Protein AF-A0AAD1WBN3-F1 (afdb_monomer)

Solvent-accessible surface area (backbone atoms only — not comparable to full-atom values): 16519 Å² total; per-residue (Å²): 144,82,86,83,82,79,81,79,79,80,81,82,78,87,82,80,89,88,83,88,84,85,89,84,76,99,73,57,67,68,62,53,55,50,50,52,50,53,51,52,50,51,49,52,53,48,52,53,52,49,54,52,54,51,52,52,51,52,54,51,49,52,52,52,52,50,52,50,50,51,51,54,49,52,50,53,50,53,52,49,54,50,52,54,50,53,52,49,54,52,50,53,51,53,51,50,52,52,50,53,53,49,52,52,51,51,51,51,53,52,52,49,53,53,47,52,56,49,53,54,50,50,50,55,52,52,53,49,46,50,53,51,49,54,52,47,55,53,50,52,54,50,50,53,51,52,51,54,50,46,52,53,46,53,52,52,44,54,53,41,54,51,50,46,56,57,46,68,77,54,83,56,94,79,74,52,62,67,55,50,52,54,40,53,54,46,51,52,50,48,55,52,50,51,54,51,50,53,54,50,50,53,56,48,52,52,52,52,49,54,44,52,55,53,50,50,56,49,49,55,50,51,55,49,51,51,56,50,50,54,52,48,54,54,52,52,52,52,48,52,52,50,51,54,51,50,52,54,50,53,56,49,53,62,62,65,67,62,62,79,81,71,54,72,74,55,56,57,72,68,28,72,67,43,54,52,52,52,52,54,53,52,61,63,62,63,75,76,73,127

Sequence (290 aa):
MIQRTRHFQPVKLCFFHNYVNLQHNSVEESSFGSRYKQILEKLKDQDLSLVEAYKENEDLQIKLEATREAGSGAIRDATRKLYENYSKKSEDLRSNHKAEQQVLRAAVAEHEETFKKSVEKLHNVAEKIEEKHGRIVELENLMKRMEEEKLGLLEKQWLLENEISRRMLNPGKNGCVNVQIELCTTQEQITHLQHLMMAQHQSLGTLIQEREELKNRLQEQDDTIENLREKINLLESQNKELKGKVEKVGNKTQKISKGTSVKESMLDTMSPYFMLRNTQNKFLKGTEKT

pLDDT: mean 81.64, std 21.06, range [31.22, 98.0]

Radius of gyration: 63.2 Å; Cα contacts (8 Å, |Δi|>4): 48; chains: 1; bounding box: 126×37×187 Å

Mean predicted aligned error: 17.43 Å

Foldseek 3Di:
DDDDDDDDDDDDDDDDDDDDDDDDDDPCPVVVVVVVVVVVVVVVVVVVVVVVVVVVVVVVVVVVVVVVVVVVVVVVVVVVVVVVVVVVVVVVVVVVVVVVVVVVVVVVVVVVVVVVVVVVVLVVLVVVLVVLVVVLVVLVVVLVVLVVVLVVLVVLLVVLVVVLVVCVVPPDPPPNPVSVVVNVVSVVVNVVSVVVSVVSVVVSVVSVVVSVVSVVVSVVVVVVVVVVVVVVVVVVVVVVVVVVVVVVVVVVVVVVPPPPPPPPVNCCCPPPVNVVVVVVVVVVVVPPDD

Organism: Pelobates cultripes (NCBI:txid61616)

Structure (mmCIF, N/CA/C/O backbone):
data_AF-A0AAD1WBN3-F1
#
_entry.id   AF-A0AAD1WBN3-F1
#
loop_
_atom_site.group_PDB
_atom_site.id
_atom_site.type_symbol
_atom_site.label_atom_id
_atom_site.label_alt_id
_atom_site.label_comp_id
_atom_site.label_asym_id
_atom_site.label_entity_id
_atom_site.label_seq_id
_atom_site.pdbx_PDB_ins_code
_atom_site.Cartn_x
_atom_site.Cartn_y
_atom_site.Cartn_z
_atom_site.occupancy
_atom_site.B_iso_or_equiv
_atom_site.auth_seq_id
_atom_site.auth_comp_id
_atom_site.auth_asym_id
_atom_site.auth_atom_id
_atom_site.pdbx_PDB_model_num
ATOM 1 N N . MET A 1 1 ? 26.572 -4.699 -78.091 1.00 40.81 1 MET A N 1
ATOM 2 C CA . MET A 1 1 ? 26.730 -4.350 -79.519 1.00 40.81 1 MET A CA 1
ATOM 3 C C . MET A 1 1 ? 26.885 -2.841 -79.675 1.00 40.81 1 MET A C 1
ATOM 5 O O . MET A 1 1 ? 25.876 -2.179 -79.824 1.00 40.81 1 MET A O 1
ATOM 9 N N . ILE A 1 2 ? 28.112 -2.307 -79.624 1.00 37.12 2 ILE A N 1
ATOM 10 C CA . ILE A 1 2 ? 28.540 -1.094 -80.353 1.00 37.12 2 ILE A CA 1
ATOM 11 C C . ILE A 1 2 ? 30.037 -1.299 -80.622 1.00 37.12 2 ILE A C 1
ATOM 13 O O . ILE A 1 2 ? 30.872 -1.102 -79.744 1.00 37.12 2 ILE A O 1
ATOM 17 N N . GLN A 1 3 ? 30.358 -1.799 -81.813 1.00 36.59 3 GLN A N 1
ATOM 18 C CA . GLN A 1 3 ? 31.722 -1.897 -82.325 1.00 36.59 3 GLN A CA 1
ATOM 19 C C . GLN A 1 3 ? 32.160 -0.497 -82.777 1.00 36.59 3 GLN A C 1
ATOM 21 O O . GLN A 1 3 ? 31.495 0.116 -83.608 1.00 36.59 3 GLN A O 1
ATOM 26 N N . ARG A 1 4 ? 33.270 0.025 -82.244 1.00 37.34 4 ARG A N 1
ATOM 27 C CA . ARG A 1 4 ? 33.984 1.170 -82.835 1.00 37.34 4 ARG A CA 1
ATOM 28 C C . ARG A 1 4 ? 35.287 0.669 -83.442 1.00 37.34 4 ARG A C 1
ATOM 30 O O . ARG A 1 4 ? 36.358 0.782 -82.860 1.00 37.34 4 ARG A O 1
ATOM 37 N N . THR A 1 5 ? 35.160 0.104 -84.631 1.00 39.53 5 THR A N 1
ATOM 38 C CA . THR A 1 5 ? 36.237 -0.064 -85.603 1.00 39.53 5 THR A CA 1
ATOM 39 C C . THR A 1 5 ? 36.751 1.317 -86.012 1.00 39.53 5 THR A C 1
ATOM 41 O O . THR A 1 5 ? 36.079 2.050 -86.736 1.00 39.53 5 THR A O 1
ATOM 44 N N . ARG A 1 6 ? 37.942 1.708 -85.542 1.00 39.62 6 ARG A N 1
ATOM 45 C CA . ARG A 1 6 ? 38.679 2.824 -86.149 1.00 39.62 6 ARG A CA 1
ATOM 46 C C . ARG A 1 6 ? 39.390 2.290 -87.387 1.00 39.62 6 ARG A C 1
ATOM 48 O O . ARG A 1 6 ? 40.336 1.516 -87.279 1.00 39.62 6 ARG A O 1
ATOM 55 N N . HIS A 1 7 ? 38.895 2.693 -88.552 1.00 36.28 7 HIS A N 1
ATOM 56 C CA . HIS A 1 7 ? 39.586 2.547 -89.824 1.00 36.28 7 HIS A CA 1
ATOM 57 C C . HIS A 1 7 ? 40.922 3.292 -89.757 1.00 36.28 7 HIS A C 1
ATOM 59 O O . HIS A 1 7 ? 40.956 4.519 -89.723 1.00 36.28 7 HIS A O 1
ATOM 65 N N . PHE A 1 8 ? 42.019 2.542 -89.743 1.00 34.66 8 PHE A N 1
ATOM 66 C CA . PHE A 1 8 ? 43.342 3.061 -90.056 1.00 34.66 8 PHE A CA 1
ATOM 67 C C . PHE A 1 8 ? 43.415 3.182 -91.585 1.00 34.66 8 PHE A C 1
ATOM 69 O O . PHE A 1 8 ? 43.401 2.171 -92.287 1.00 34.66 8 PHE A O 1
ATOM 76 N N . GLN A 1 9 ? 43.406 4.405 -92.119 1.00 33.12 9 GLN A N 1
ATOM 77 C CA . GLN A 1 9 ? 43.725 4.627 -93.529 1.00 33.12 9 GLN A CA 1
ATOM 78 C C . GLN A 1 9 ? 45.245 4.499 -93.709 1.00 33.12 9 GLN A C 1
ATOM 80 O O . GLN A 1 9 ? 45.985 5.223 -93.042 1.00 33.12 9 GLN A O 1
ATOM 85 N N . PRO A 1 10 ? 45.743 3.618 -94.593 1.00 35.16 10 PRO A N 1
ATOM 86 C CA . PRO A 1 10 ? 47.159 3.582 -94.911 1.00 35.16 10 PRO A CA 1
ATOM 87 C C . PRO A 1 10 ? 47.482 4.769 -95.824 1.00 35.16 10 PRO A C 1
ATOM 89 O O . PRO A 1 10 ? 46.996 4.856 -96.954 1.00 35.16 10 PRO A O 1
ATOM 92 N N . VAL A 1 11 ? 48.304 5.698 -95.337 1.00 35.66 11 VAL A N 1
ATOM 93 C CA . VAL A 1 11 ? 48.894 6.743 -96.176 1.00 35.66 11 VAL A CA 1
ATOM 94 C C . VAL A 1 11 ? 49.828 6.046 -97.167 1.00 35.66 11 VAL A C 1
ATOM 96 O O . VAL A 1 11 ? 50.840 5.463 -96.783 1.00 35.66 11 VAL A O 1
ATOM 99 N N . LYS A 1 12 ? 49.440 6.044 -98.447 1.00 37.78 12 LYS A N 1
ATOM 100 C CA . LYS A 1 12 ? 50.232 5.496 -99.553 1.00 37.78 12 LYS A CA 1
ATOM 101 C C . LYS A 1 12 ? 51.578 6.217 -99.629 1.00 37.78 12 LYS A C 1
ATOM 103 O O . LYS A 1 12 ? 51.644 7.401 -99.944 1.00 37.78 12 LYS A O 1
ATOM 108 N N . LEU A 1 13 ? 52.642 5.465 -99.379 1.00 36.62 13 LEU A N 1
ATOM 109 C CA . LEU A 1 13 ? 54.026 5.847 -99.610 1.00 36.62 13 LEU A CA 1
ATOM 110 C C . LEU A 1 13 ? 54.315 5.654 -101.110 1.00 36.62 13 LEU A C 1
ATOM 112 O O . LEU A 1 13 ? 54.503 4.530 -101.572 1.00 36.62 13 LEU A O 1
ATOM 116 N N . CYS A 1 14 ? 54.291 6.732 -101.895 1.00 32.94 14 CYS A N 1
ATOM 117 C CA . CYS A 1 14 ? 54.742 6.694 -103.288 1.00 32.94 14 CYS A CA 1
ATOM 118 C C . CYS A 1 14 ? 56.277 6.639 -103.324 1.00 32.94 14 CYS A C 1
ATOM 120 O O . CYS A 1 14 ? 56.946 7.667 -103.360 1.00 32.94 14 CYS A O 1
ATOM 122 N N . PHE A 1 15 ? 56.827 5.427 -103.315 1.00 33.41 15 PHE A N 1
ATOM 123 C CA . PHE A 1 15 ? 58.192 5.138 -103.750 1.00 33.41 15 PHE A CA 1
ATOM 124 C C . PHE A 1 15 ? 58.155 4.690 -105.213 1.00 33.41 15 PHE A C 1
ATOM 126 O O . PHE A 1 15 ? 57.678 3.598 -105.477 1.00 33.41 15 PHE A O 1
ATOM 133 N N . PHE A 1 16 ? 58.655 5.510 -106.140 1.00 31.22 16 PHE A N 1
ATOM 134 C CA . PHE A 1 16 ? 59.306 5.102 -107.400 1.00 31.22 16 PHE A CA 1
ATOM 135 C C . PHE A 1 16 ? 60.041 6.347 -107.942 1.00 31.22 16 PHE A C 1
ATOM 137 O O . PHE A 1 16 ? 59.419 7.344 -108.284 1.00 31.22 16 PHE A O 1
ATOM 144 N N . HIS A 1 17 ? 61.348 6.447 -107.694 1.00 33.56 17 HIS A N 1
ATOM 145 C CA . HIS A 1 17 ? 62.420 6.156 -108.657 1.00 33.56 17 HIS A CA 1
ATOM 146 C C . HIS A 1 17 ? 62.528 7.191 -109.792 1.00 33.56 17 HIS A C 1
ATOM 148 O O . HIS A 1 17 ? 61.906 7.061 -110.839 1.00 33.56 17 HIS A O 1
ATOM 154 N N . ASN A 1 18 ? 63.397 8.184 -109.599 1.00 32.09 18 ASN A N 1
ATOM 155 C CA . ASN A 1 18 ? 64.160 8.751 -110.703 1.00 32.09 18 ASN A CA 1
ATOM 156 C C . ASN A 1 18 ? 65.580 9.020 -110.191 1.00 32.09 18 ASN A C 1
ATOM 158 O O . ASN A 1 18 ? 65.836 9.992 -109.483 1.00 32.09 18 ASN A O 1
ATOM 162 N N . TYR A 1 19 ? 66.453 8.049 -110.442 1.00 31.97 19 TYR A N 1
ATOM 163 C CA . TYR A 1 19 ? 67.887 8.131 -110.211 1.00 31.97 19 TYR A CA 1
ATOM 164 C C . TYR A 1 19 ? 68.557 8.246 -111.580 1.00 31.97 19 TYR A C 1
ATOM 166 O O . TYR A 1 19 ? 68.078 7.651 -112.543 1.00 31.97 19 TYR A O 1
ATOM 174 N N . VAL A 1 20 ? 69.704 8.928 -111.589 1.00 34.94 20 VAL A N 1
ATOM 175 C CA . VAL A 1 20 ? 70.660 9.152 -112.687 1.00 34.94 20 VAL A CA 1
ATOM 176 C C . VAL A 1 20 ? 70.577 10.556 -113.297 1.00 34.94 20 VAL A C 1
ATOM 178 O O . VAL A 1 20 ? 69.970 10.793 -114.334 1.00 34.94 20 VAL A O 1
ATOM 181 N N . ASN A 1 21 ? 71.343 11.476 -112.708 1.00 34.22 21 ASN A N 1
ATOM 182 C CA . ASN A 1 21 ? 72.554 11.889 -113.410 1.00 34.22 21 ASN A CA 1
ATOM 183 C C . ASN A 1 21 ? 73.683 12.264 -112.446 1.00 34.22 21 ASN A C 1
ATOM 185 O O . ASN A 1 21 ? 73.486 12.920 -111.427 1.00 34.22 21 ASN A O 1
ATOM 189 N N . LEU A 1 22 ? 74.846 11.718 -112.785 1.00 39.31 22 LEU A N 1
ATOM 190 C CA . LEU A 1 22 ? 76.089 11.665 -112.037 1.00 39.31 22 LEU A CA 1
ATOM 191 C C . LEU A 1 22 ? 76.837 13.005 -112.072 1.00 39.31 22 LEU A C 1
ATOM 193 O O . LEU A 1 22 ? 76.799 13.716 -113.069 1.00 39.31 22 LEU A O 1
ATOM 197 N N . GLN A 1 23 ? 77.646 13.197 -111.026 1.00 37.59 23 GLN A N 1
ATOM 198 C CA . GLN A 1 23 ? 78.843 14.043 -110.965 1.00 37.59 23 GLN A CA 1
ATOM 199 C C . GLN A 1 23 ? 78.636 15.555 -110.811 1.00 37.59 23 GLN A C 1
ATOM 201 O O . GLN A 1 23 ? 78.735 16.320 -111.762 1.00 37.59 23 GLN A O 1
ATOM 206 N N . HIS A 1 24 ? 78.557 15.994 -109.549 1.00 36.28 24 HIS A N 1
ATOM 207 C CA . HIS A 1 24 ? 79.517 16.979 -109.043 1.00 36.28 24 HIS A CA 1
ATOM 208 C C . HIS A 1 24 ? 79.561 16.997 -107.501 1.00 36.28 24 HIS A C 1
ATOM 210 O O . HIS A 1 24 ? 78.537 17.108 -106.841 1.00 36.28 24 HIS A O 1
ATOM 216 N N . ASN A 1 25 ? 80.784 16.984 -106.963 1.00 37.38 25 ASN A N 1
ATOM 217 C CA . ASN A 1 25 ? 81.195 17.524 -105.658 1.00 37.38 25 ASN A CA 1
ATOM 218 C C . ASN A 1 25 ? 80.875 16.723 -104.375 1.00 37.38 25 ASN A C 1
ATOM 220 O O . ASN A 1 25 ? 79.909 16.932 -103.648 1.00 37.38 25 ASN A O 1
ATOM 224 N N . SER A 1 26 ? 81.852 15.881 -104.049 1.00 39.75 26 SER A N 1
ATOM 225 C CA . SER A 1 26 ? 82.053 14.992 -102.902 1.00 39.75 26 SER A CA 1
ATOM 226 C C . SER A 1 26 ? 82.242 15.667 -101.526 1.00 39.75 26 SER A C 1
ATOM 228 O O . SER A 1 26 ? 83.130 15.267 -100.773 1.00 39.75 26 SER A O 1
ATOM 230 N N . VAL A 1 27 ? 81.451 16.688 -101.169 1.00 46.97 27 VAL A N 1
ATOM 231 C CA . VAL A 1 27 ? 81.550 17.342 -99.837 1.00 46.97 27 VAL A CA 1
ATOM 232 C C . VAL A 1 27 ? 80.193 17.553 -99.132 1.00 46.97 27 VAL A C 1
ATOM 234 O O . VAL A 1 27 ? 80.171 17.763 -97.922 1.00 46.97 27 VAL A O 1
ATOM 237 N N . GLU A 1 28 ? 79.046 17.384 -99.803 1.00 46.59 28 GLU A N 1
ATOM 238 C CA . GLU A 1 28 ? 77.716 17.589 -99.180 1.00 46.59 28 GLU A CA 1
ATOM 239 C C . GLU A 1 28 ? 76.968 16.298 -98.767 1.00 46.59 28 GLU A C 1
ATOM 241 O O . GLU A 1 28 ? 76.072 16.351 -97.919 1.00 46.59 28 GLU A O 1
ATOM 246 N N . GLU A 1 29 ? 77.374 15.116 -99.250 1.00 45.56 29 GLU A N 1
ATOM 247 C CA . GLU A 1 29 ? 76.745 13.825 -98.896 1.00 45.56 29 GLU A CA 1
ATOM 248 C C . GLU A 1 29 ? 76.956 13.416 -97.424 1.00 45.56 29 GLU A C 1
ATOM 250 O O . GLU A 1 29 ? 76.090 12.768 -96.828 1.00 45.56 29 GLU A O 1
ATOM 255 N N . SER A 1 30 ? 78.048 13.852 -96.780 1.00 51.28 30 SER A N 1
ATOM 256 C CA . SER A 1 30 ? 78.306 13.538 -95.362 1.00 51.28 30 SER A CA 1
ATOM 257 C C . SER A 1 30 ? 77.377 14.304 -94.401 1.00 51.28 30 SER A C 1
ATOM 259 O O . SER A 1 30 ? 77.011 13.796 -93.338 1.00 51.28 30 SER A O 1
ATOM 261 N N . SER A 1 31 ? 76.923 15.500 -94.800 1.00 56.44 31 SER A N 1
ATOM 262 C CA . SE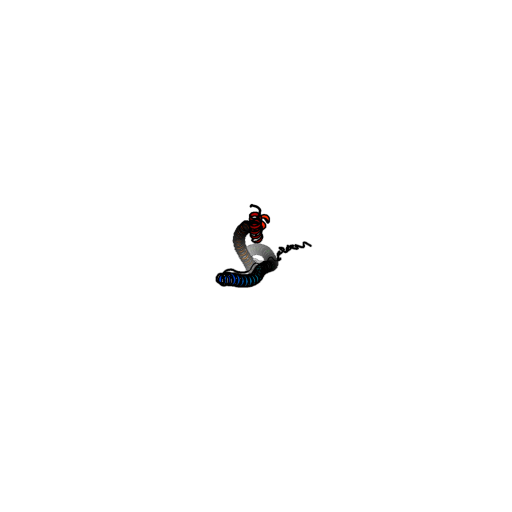R A 1 31 ? 76.069 16.399 -94.007 1.00 56.44 31 SER A CA 1
ATOM 263 C C . SER A 1 31 ? 74.590 15.993 -94.026 1.00 56.44 31 SER A C 1
ATOM 265 O O . SER A 1 31 ? 73.869 16.179 -93.039 1.00 56.44 31 SER A O 1
ATOM 267 N N . PHE A 1 32 ? 74.120 15.420 -95.137 1.00 59.44 32 PHE A N 1
ATOM 268 C CA . PHE A 1 32 ? 72.732 14.972 -95.287 1.00 59.44 32 PHE A CA 1
ATOM 269 C C . PHE A 1 32 ? 72.508 13.582 -94.673 1.00 59.44 32 PHE A C 1
ATOM 271 O O . PHE A 1 32 ? 71.536 13.381 -93.943 1.00 59.44 32 PHE A O 1
ATOM 278 N N . GLY A 1 33 ? 73.453 12.653 -94.869 1.00 69.06 33 GLY A N 1
ATOM 279 C CA . GLY A 1 33 ? 73.415 11.327 -94.241 1.00 69.06 33 GLY A CA 1
ATOM 280 C C . GLY A 1 33 ? 73.473 11.387 -92.709 1.00 69.06 33 GLY A C 1
ATOM 281 O O . GLY A 1 33 ? 72.728 10.679 -92.031 1.00 69.06 33 GLY A O 1
ATOM 282 N N . SER A 1 34 ? 74.287 12.292 -92.152 1.00 75.38 34 SER A N 1
ATOM 283 C CA . SER A 1 34 ? 74.380 12.516 -90.701 1.00 75.38 34 SER A CA 1
ATOM 284 C C . SER A 1 34 ? 73.084 13.090 -90.106 1.00 75.38 34 SER A C 1
ATOM 286 O O . SER A 1 34 ? 72.591 12.592 -89.092 1.00 75.38 34 SER A O 1
ATOM 288 N N . ARG A 1 35 ? 72.456 14.069 -90.776 1.00 78.62 35 ARG A N 1
ATOM 289 C CA . ARG A 1 35 ? 71.157 14.631 -90.360 1.00 78.62 35 ARG A CA 1
ATOM 290 C C . ARG A 1 35 ? 70.024 13.609 -90.417 1.00 78.62 35 ARG A C 1
ATOM 292 O O . ARG A 1 35 ? 69.233 13.535 -89.482 1.00 78.62 35 ARG A O 1
ATOM 299 N N . TYR A 1 36 ? 69.958 12.804 -91.476 1.00 77.75 36 TYR A N 1
ATOM 300 C CA . TYR A 1 36 ? 68.957 11.742 -91.598 1.00 77.75 36 TYR A CA 1
ATOM 301 C C . TYR A 1 36 ? 69.106 10.690 -90.490 1.00 77.75 36 TYR A C 1
ATOM 303 O O . TYR A 1 36 ? 68.124 10.323 -89.845 1.00 77.75 36 TYR A O 1
ATOM 311 N N . LYS A 1 37 ? 70.345 10.273 -90.196 1.00 85.06 37 LYS A N 1
ATOM 312 C CA . LYS A 1 37 ? 70.642 9.369 -89.079 1.00 85.06 37 LYS A CA 1
ATOM 313 C C . LYS A 1 37 ? 70.220 9.966 -87.732 1.00 85.06 37 LYS A C 1
ATOM 315 O O . LYS A 1 37 ? 69.574 9.282 -86.950 1.00 85.06 37 LYS A O 1
ATOM 320 N N . GLN A 1 38 ? 70.500 11.248 -87.494 1.00 86.38 38 GLN A N 1
ATOM 321 C CA . GLN A 1 38 ? 70.111 11.944 -86.264 1.00 86.38 38 GLN A CA 1
ATOM 322 C C . GLN A 1 38 ? 68.586 12.069 -86.099 1.00 86.38 38 GLN A C 1
ATOM 324 O O . GLN A 1 38 ? 68.083 11.985 -84.981 1.00 86.38 38 GLN A O 1
ATOM 329 N N . ILE A 1 39 ? 67.841 12.264 -87.191 1.00 85.38 39 ILE A N 1
ATOM 330 C CA . ILE A 1 39 ? 66.369 12.281 -87.170 1.00 85.38 39 ILE A CA 1
ATOM 331 C C . ILE A 1 39 ? 65.823 10.887 -86.851 1.00 85.38 39 ILE A C 1
ATOM 333 O O . ILE A 1 39 ? 64.918 10.772 -86.032 1.00 85.38 39 ILE A O 1
ATOM 337 N N . LEU A 1 40 ? 66.385 9.833 -87.449 1.00 86.75 40 LEU A N 1
ATOM 338 C CA . LEU A 1 40 ? 65.985 8.454 -87.160 1.00 86.75 40 LEU A CA 1
ATOM 339 C C . LEU A 1 40 ? 66.272 8.043 -85.712 1.00 86.75 40 LEU A C 1
ATOM 341 O O . LEU A 1 40 ? 65.449 7.359 -85.113 1.00 86.75 40 LEU A O 1
ATOM 345 N N . GLU A 1 41 ? 67.410 8.453 -85.151 1.00 88.31 41 GLU A N 1
ATOM 346 C CA . GLU A 1 41 ? 67.749 8.221 -83.739 1.00 88.31 41 GLU A CA 1
ATOM 347 C C . GLU A 1 41 ? 66.724 8.912 -82.825 1.00 88.31 41 GLU A C 1
ATOM 349 O O . GLU A 1 41 ? 66.096 8.261 -81.999 1.00 88.31 41 GLU A O 1
ATOM 354 N N . LYS A 1 42 ? 66.439 10.200 -83.075 1.00 90.62 42 LYS A N 1
ATOM 355 C CA . LYS A 1 42 ? 65.414 10.956 -82.335 1.00 90.62 42 LYS A CA 1
ATOM 356 C C . LYS A 1 42 ? 64.021 10.342 -82.448 1.00 90.62 42 LYS A C 1
ATOM 358 O O . LYS A 1 42 ? 63.275 10.374 -81.479 1.00 90.62 42 LYS A O 1
ATOM 363 N N . LEU A 1 43 ? 63.660 9.811 -83.616 1.00 89.50 43 LEU A N 1
ATOM 364 C CA . LEU A 1 43 ? 62.360 9.181 -83.837 1.00 89.50 43 LEU A CA 1
ATOM 365 C C . LEU A 1 43 ? 62.257 7.858 -83.063 1.00 89.50 43 LEU A C 1
ATOM 367 O O . LEU A 1 43 ? 61.240 7.611 -82.426 1.00 89.50 43 LEU A O 1
ATOM 371 N N . LYS A 1 44 ? 63.333 7.061 -83.020 1.00 91.69 44 LYS A N 1
ATOM 372 C CA . LYS A 1 44 ? 63.408 5.865 -82.165 1.00 91.69 44 LYS A CA 1
ATOM 373 C C . LYS A 1 44 ? 63.319 6.206 -80.678 1.00 91.69 44 LYS A C 1
ATOM 375 O O . LYS A 1 44 ? 62.601 5.524 -79.955 1.00 91.69 44 LYS A O 1
ATOM 380 N N . ASP A 1 45 ? 64.005 7.257 -80.234 1.00 92.56 45 ASP A N 1
ATOM 381 C CA . ASP A 1 45 ? 63.938 7.724 -78.844 1.00 92.56 45 ASP A CA 1
ATOM 382 C C . ASP A 1 45 ? 62.525 8.215 -78.489 1.00 92.56 45 ASP A C 1
ATOM 384 O O . ASP A 1 45 ? 62.013 7.932 -77.406 1.00 92.56 45 ASP A O 1
ATOM 388 N N . GLN A 1 46 ? 61.860 8.909 -79.420 1.00 92.81 46 GLN A N 1
ATOM 389 C CA . GLN A 1 46 ? 60.466 9.328 -79.274 1.00 92.81 46 GLN A CA 1
ATOM 390 C C . GLN A 1 46 ? 59.508 8.134 -79.206 1.00 92.81 46 GLN A C 1
ATOM 392 O O . GLN A 1 46 ? 58.626 8.127 -78.351 1.00 92.81 46 GLN A O 1
ATOM 397 N N . ASP A 1 47 ? 59.688 7.117 -80.049 1.00 90.38 47 ASP A N 1
ATOM 398 C CA . ASP A 1 47 ? 58.870 5.900 -80.025 1.00 90.38 47 ASP A CA 1
ATOM 399 C C . ASP A 1 47 ? 59.059 5.112 -78.719 1.00 90.38 47 ASP A C 1
ATOM 401 O O . ASP A 1 47 ? 58.081 4.653 -78.126 1.00 90.38 47 ASP A O 1
ATOM 405 N N . LEU A 1 48 ? 60.298 5.000 -78.225 1.00 94.38 48 LEU A N 1
ATOM 406 C CA . LEU A 1 48 ? 60.590 4.394 -76.923 1.00 94.38 48 LEU A CA 1
ATOM 407 C C . LEU A 1 48 ? 59.913 5.169 -75.783 1.00 94.38 48 LEU A C 1
ATOM 409 O O . LEU A 1 48 ? 59.214 4.566 -74.967 1.00 94.38 48 LEU A O 1
ATOM 413 N N . SER A 1 49 ? 60.034 6.500 -75.779 1.00 94.19 49 SER A N 1
ATOM 414 C CA . SER A 1 49 ? 59.389 7.368 -74.786 1.00 94.19 49 SER A CA 1
ATOM 415 C C . SER A 1 49 ? 57.858 7.275 -74.829 1.00 94.19 49 SER A C 1
ATOM 417 O O . SER A 1 49 ? 57.208 7.255 -73.784 1.00 94.19 49 SER A O 1
ATOM 419 N N . LEU A 1 50 ? 57.261 7.152 -76.020 1.00 94.62 50 LEU A N 1
ATOM 420 C CA . LEU A 1 50 ? 55.821 6.938 -76.170 1.00 94.62 50 LEU A CA 1
ATOM 421 C C . LEU A 1 50 ? 55.385 5.601 -75.568 1.00 94.62 50 LEU A C 1
ATOM 423 O O . LEU A 1 50 ? 54.388 5.559 -74.851 1.00 94.62 50 LEU A O 1
ATOM 427 N N . VAL A 1 51 ? 56.117 4.514 -75.825 1.00 94.75 51 VAL A N 1
ATOM 428 C CA . VAL A 1 51 ? 55.805 3.188 -75.263 1.00 94.75 51 VAL A CA 1
ATOM 429 C C . VAL A 1 51 ? 55.882 3.197 -73.734 1.00 94.75 51 VAL A C 1
ATOM 431 O O . VAL A 1 51 ? 55.019 2.612 -73.079 1.00 94.75 51 VAL A O 1
ATOM 434 N N . GLU A 1 52 ? 56.877 3.867 -73.156 1.00 95.00 52 GLU A N 1
ATOM 435 C CA . GLU A 1 52 ? 56.990 4.042 -71.704 1.00 95.00 52 GLU A CA 1
ATOM 436 C C . GLU A 1 52 ? 55.809 4.840 -71.136 1.00 95.00 52 GLU A C 1
ATOM 438 O O . GLU A 1 52 ? 55.176 4.395 -70.178 1.00 95.00 52 GLU A O 1
ATOM 443 N N . ALA A 1 53 ? 55.432 5.945 -71.785 1.00 94.88 53 ALA A N 1
ATOM 444 C CA . ALA A 1 53 ? 54.276 6.746 -71.390 1.00 94.88 53 ALA A CA 1
ATOM 445 C C . ALA A 1 53 ? 52.943 5.981 -71.517 1.00 94.88 53 ALA A C 1
ATOM 447 O O . ALA A 1 53 ? 52.029 6.188 -70.716 1.00 94.88 53 ALA A O 1
ATOM 448 N N . TYR A 1 54 ? 52.797 5.085 -72.501 1.00 94.56 54 TYR A N 1
ATOM 449 C CA . TYR A 1 54 ? 51.615 4.221 -72.612 1.00 94.56 54 TYR A CA 1
ATOM 450 C C . TYR A 1 54 ? 51.526 3.227 -71.452 1.00 94.56 54 TYR A C 1
ATOM 452 O O . TYR A 1 54 ? 50.456 3.100 -70.859 1.00 94.56 54 TYR A O 1
ATOM 460 N N . LYS A 1 55 ? 52.641 2.586 -71.078 1.00 96.12 55 LYS A N 1
ATOM 461 C CA . LYS A 1 55 ? 52.689 1.681 -69.917 1.00 96.12 55 LYS A CA 1
ATOM 462 C C . LYS A 1 55 ? 52.376 2.410 -68.613 1.00 96.12 55 LYS A C 1
ATOM 464 O O . LYS A 1 55 ? 51.581 1.924 -67.816 1.00 96.12 55 LYS A O 1
ATOM 469 N N . GLU A 1 56 ? 52.947 3.597 -68.414 1.00 96.06 56 GLU A N 1
ATOM 470 C CA . GLU A 1 56 ? 52.663 4.407 -67.226 1.00 96.06 56 GLU A CA 1
ATOM 471 C C . GLU A 1 56 ? 51.179 4.799 -67.149 1.00 96.06 56 GLU A C 1
ATOM 473 O O . GLU A 1 56 ? 50.570 4.723 -66.081 1.00 96.06 56 GLU A O 1
ATOM 478 N N . ASN A 1 57 ? 50.561 5.164 -68.276 1.00 96.38 57 ASN A N 1
ATOM 479 C CA . ASN A 1 57 ? 49.131 5.469 -68.317 1.00 96.38 57 ASN A CA 1
ATOM 480 C C . ASN A 1 57 ? 48.253 4.254 -67.973 1.00 96.38 57 ASN A C 1
ATOM 482 O O . ASN A 1 57 ? 47.261 4.418 -67.259 1.00 96.38 57 ASN A O 1
ATOM 486 N N . GLU A 1 58 ? 48.607 3.052 -68.438 1.00 96.69 58 GLU A N 1
ATOM 487 C CA . GLU A 1 58 ? 47.910 1.814 -68.059 1.00 96.69 58 GLU A CA 1
ATOM 488 C C . GLU A 1 58 ? 48.024 1.550 -66.547 1.00 96.69 58 GLU A C 1
ATOM 490 O O . GLU A 1 58 ? 47.013 1.321 -65.876 1.00 96.69 58 GLU A O 1
ATOM 495 N N . ASP A 1 59 ? 49.223 1.686 -65.976 1.00 96.25 59 ASP A N 1
ATOM 496 C CA . ASP A 1 59 ? 49.456 1.521 -64.537 1.00 96.25 59 ASP A CA 1
ATOM 497 C C . ASP A 1 59 ? 48.675 2.542 -63.695 1.00 96.25 59 ASP A C 1
ATOM 499 O O . ASP A 1 59 ? 48.107 2.213 -62.646 1.00 96.25 59 ASP A O 1
ATOM 503 N N . LEU A 1 60 ? 48.631 3.800 -64.139 1.00 97.00 60 LEU A N 1
ATOM 504 C CA . LEU A 1 60 ? 47.863 4.855 -63.481 1.00 97.00 60 LEU A CA 1
ATOM 505 C C . LEU A 1 60 ? 46.362 4.580 -63.542 1.00 97.00 60 LEU A C 1
ATOM 507 O O . LEU A 1 60 ? 45.666 4.810 -62.550 1.00 97.00 60 LEU A O 1
ATOM 511 N N . GLN A 1 61 ? 45.862 4.057 -64.663 1.00 97.12 61 GLN A N 1
ATOM 512 C CA . GLN A 1 61 ? 44.462 3.672 -64.784 1.00 97.12 61 GLN A CA 1
ATOM 513 C C . GLN A 1 61 ? 44.104 2.566 -63.782 1.00 97.12 61 GLN A C 1
ATOM 515 O O . GLN A 1 61 ? 43.118 2.705 -63.056 1.00 97.12 61 GLN A O 1
ATOM 520 N N . ILE A 1 62 ? 44.936 1.528 -63.662 1.00 96.38 62 ILE A N 1
ATOM 521 C CA . ILE A 1 62 ? 44.728 0.436 -62.698 1.00 96.38 62 ILE A CA 1
ATOM 522 C C . ILE A 1 62 ? 44.737 0.968 -61.257 1.00 96.38 62 ILE A C 1
ATOM 524 O O . ILE A 1 62 ? 43.845 0.650 -60.469 1.00 96.38 62 ILE A O 1
ATOM 528 N N . LYS A 1 63 ? 45.704 1.825 -60.897 1.00 97.50 63 LYS A N 1
ATOM 529 C CA . LYS A 1 63 ? 45.772 2.445 -59.557 1.00 97.50 63 LYS A CA 1
ATOM 530 C C . LYS A 1 63 ? 44.545 3.309 -59.263 1.00 97.50 63 LYS A C 1
ATOM 532 O O . LYS A 1 63 ? 44.028 3.306 -58.142 1.00 97.50 63 LYS A O 1
ATOM 537 N N . LEU A 1 64 ? 44.061 4.049 -60.255 1.00 96.81 64 LEU A N 1
ATOM 538 C CA . LEU A 1 64 ? 42.880 4.893 -60.121 1.00 96.81 64 LEU A CA 1
ATOM 539 C C . LEU A 1 64 ? 41.602 4.059 -59.941 1.00 96.81 64 LEU A C 1
ATOM 541 O O . LEU A 1 64 ? 40.767 4.389 -59.101 1.00 96.81 64 LEU A O 1
ATOM 545 N N . GLU A 1 65 ? 41.451 2.962 -60.676 1.00 96.06 65 GLU A N 1
ATOM 546 C CA . GLU A 1 65 ? 40.335 2.027 -60.498 1.00 96.06 65 GLU A CA 1
ATOM 547 C C . GLU A 1 65 ? 40.397 1.327 -59.132 1.00 96.06 65 GLU A C 1
ATOM 549 O O . GLU A 1 65 ? 39.394 1.287 -58.417 1.00 96.06 65 GLU A O 1
ATOM 554 N N . ALA A 1 66 ? 41.582 0.885 -58.702 1.00 95.25 66 ALA A N 1
ATOM 555 C CA . ALA A 1 66 ? 41.782 0.260 -57.396 1.00 95.25 66 ALA A CA 1
ATOM 556 C C . ALA A 1 66 ? 41.463 1.212 -56.230 1.00 95.25 66 ALA A C 1
ATOM 558 O O . ALA A 1 66 ? 40.779 0.827 -55.282 1.00 95.25 66 ALA A O 1
ATOM 559 N N . THR A 1 67 ? 41.905 2.471 -56.298 1.00 96.06 67 THR A N 1
ATOM 560 C CA . THR A 1 67 ? 41.595 3.477 -55.264 1.00 96.06 67 THR A CA 1
ATOM 561 C C . THR A 1 67 ? 40.114 3.847 -55.238 1.00 96.06 67 THR A C 1
ATOM 563 O O . THR A 1 67 ? 39.551 4.029 -54.157 1.00 96.06 67 THR A O 1
ATOM 566 N N . ARG A 1 68 ? 39.450 3.899 -56.400 1.00 95.62 68 ARG A N 1
ATOM 567 C CA . ARG A 1 68 ? 37.996 4.104 -56.483 1.00 95.62 68 ARG A CA 1
ATOM 568 C C . ARG A 1 68 ? 37.217 2.951 -55.860 1.00 95.62 68 ARG A C 1
ATOM 570 O O . ARG A 1 68 ? 36.310 3.210 -55.067 1.00 95.62 68 ARG A O 1
ATOM 577 N N . GLU A 1 69 ? 37.568 1.706 -56.178 1.00 95.75 69 GLU A N 1
ATOM 578 C CA . GLU A 1 69 ? 36.888 0.538 -55.610 1.00 95.75 69 GLU A CA 1
ATOM 579 C C . GLU A 1 69 ? 37.147 0.421 -54.104 1.00 95.75 69 GLU A C 1
ATOM 581 O O . GLU A 1 69 ? 36.203 0.232 -53.338 1.00 95.75 69 GLU A O 1
ATOM 586 N N . ALA A 1 70 ? 38.387 0.640 -53.651 1.00 96.00 70 ALA A N 1
ATOM 587 C CA . ALA A 1 70 ? 38.716 0.678 -52.227 1.00 96.00 70 ALA A CA 1
ATOM 588 C C . ALA A 1 70 ? 37.926 1.772 -51.485 1.00 96.00 70 ALA A C 1
ATOM 590 O O . ALA A 1 70 ? 37.372 1.515 -50.416 1.00 96.00 70 ALA A O 1
ATOM 591 N N . GLY A 1 71 ? 37.805 2.971 -52.068 1.00 96.00 71 GLY A N 1
ATOM 592 C CA . GLY A 1 71 ? 37.009 4.064 -51.504 1.00 96.00 71 GLY A CA 1
ATOM 593 C C . GLY A 1 71 ? 35.513 3.737 -51.414 1.00 96.00 71 GLY A C 1
ATOM 594 O O . GLY A 1 71 ? 34.893 3.941 -50.370 1.00 96.00 71 GLY A O 1
ATOM 595 N N . SER A 1 72 ? 34.931 3.168 -52.474 1.00 96.44 72 SER A N 1
ATOM 596 C CA . SER A 1 72 ? 33.528 2.727 -52.489 1.00 96.44 72 SER A CA 1
ATOM 597 C C . SER A 1 72 ? 33.276 1.575 -51.505 1.00 96.44 72 SER A C 1
ATOM 599 O O . SER A 1 72 ? 32.260 1.544 -50.807 1.00 96.44 72 SER A O 1
ATOM 601 N N . GLY A 1 73 ? 34.221 0.637 -51.394 1.00 97.19 73 GLY A N 1
ATOM 602 C CA . GLY A 1 73 ? 34.221 -0.432 -50.396 1.00 97.19 73 GLY A CA 1
ATOM 603 C C . GLY A 1 73 ? 34.230 0.100 -48.962 1.00 97.19 73 GLY A C 1
ATOM 604 O O . GLY A 1 73 ? 33.382 -0.300 -48.167 1.00 97.19 73 GLY A O 1
ATOM 605 N N . ALA A 1 74 ? 35.116 1.051 -48.653 1.00 97.56 74 ALA A N 1
ATOM 606 C CA . ALA A 1 74 ? 35.208 1.672 -47.332 1.00 97.56 74 ALA A CA 1
ATOM 607 C C . ALA A 1 74 ? 33.915 2.404 -46.938 1.00 97.56 74 ALA A C 1
ATOM 609 O O . ALA A 1 74 ? 33.449 2.261 -45.809 1.00 97.56 74 ALA A O 1
ATOM 610 N N . ILE A 1 75 ? 33.293 3.137 -47.872 1.00 97.00 75 ILE A N 1
ATOM 611 C CA . ILE A 1 75 ? 32.007 3.807 -47.623 1.00 97.00 75 ILE A CA 1
ATOM 612 C C . ILE A 1 75 ? 30.905 2.774 -47.368 1.00 97.00 75 ILE A C 1
ATOM 614 O O . ILE A 1 75 ? 30.187 2.891 -46.379 1.00 97.00 75 ILE A O 1
ATOM 618 N N . ARG A 1 76 ? 30.786 1.732 -48.206 1.00 97.81 76 ARG A N 1
ATOM 619 C CA . ARG A 1 76 ? 29.778 0.671 -48.019 1.00 97.81 76 ARG A CA 1
ATOM 620 C C . ARG A 1 76 ? 29.928 -0.040 -46.674 1.00 97.81 76 ARG A C 1
ATOM 622 O O . ARG A 1 76 ? 28.921 -0.306 -46.020 1.00 97.81 76 ARG A O 1
ATOM 629 N N . ASP A 1 77 ? 31.157 -0.344 -46.265 1.00 97.69 77 ASP A N 1
ATOM 630 C CA . ASP A 1 77 ? 31.445 -0.968 -44.971 1.00 97.69 77 ASP A CA 1
ATOM 631 C C . ASP A 1 77 ? 31.095 -0.035 -43.801 1.00 97.69 77 ASP A C 1
ATOM 633 O O . ASP A 1 77 ? 30.379 -0.437 -42.883 1.00 97.69 77 ASP A O 1
ATOM 637 N N . ALA A 1 78 ? 31.501 1.237 -43.869 1.00 97.69 78 ALA A N 1
ATOM 638 C CA . ALA A 1 78 ? 31.170 2.233 -42.852 1.00 97.69 78 ALA A CA 1
ATOM 639 C C . ALA A 1 78 ? 29.651 2.432 -42.714 1.00 97.69 78 ALA A C 1
ATOM 641 O O . ALA A 1 78 ? 29.119 2.412 -41.603 1.00 97.69 78 ALA A O 1
ATOM 642 N N . THR A 1 79 ? 28.933 2.565 -43.832 1.00 96.69 79 THR A N 1
ATOM 643 C CA . THR A 1 79 ? 27.472 2.693 -43.851 1.00 96.69 79 THR A CA 1
ATOM 644 C C . THR A 1 79 ? 26.799 1.461 -43.251 1.00 96.69 79 THR A C 1
ATOM 646 O O . THR A 1 79 ? 25.929 1.604 -42.394 1.00 96.69 79 THR A O 1
ATOM 649 N N . ARG A 1 80 ? 27.225 0.253 -43.640 1.00 97.88 80 ARG A N 1
ATOM 650 C CA . ARG A 1 80 ? 26.686 -1.000 -43.096 1.00 97.88 80 ARG A CA 1
ATOM 651 C C . ARG A 1 80 ? 26.868 -1.080 -41.582 1.00 97.88 80 ARG A C 1
ATOM 653 O O . ARG A 1 80 ? 25.886 -1.276 -40.871 1.00 97.88 80 ARG A O 1
ATOM 660 N N . LYS A 1 81 ? 28.090 -0.855 -41.089 1.00 98.00 81 LYS A N 1
ATOM 661 C CA . LYS A 1 81 ? 28.408 -0.884 -39.652 1.00 98.00 81 LYS A CA 1
ATOM 662 C C . LYS A 1 81 ? 27.584 0.123 -38.859 1.00 98.00 81 LYS A C 1
ATOM 664 O O . LYS A 1 81 ? 27.124 -0.195 -37.765 1.00 98.00 81 LYS A O 1
ATOM 669 N N . LEU A 1 82 ? 27.374 1.324 -39.403 1.00 97.75 82 LEU A N 1
ATOM 670 C CA . LEU A 1 82 ? 26.508 2.323 -38.777 1.00 97.75 82 LEU A CA 1
ATOM 671 C C . LEU A 1 82 ? 25.066 1.816 -38.673 1.00 97.75 82 LEU A C 1
ATOM 673 O O . LEU A 1 82 ? 24.502 1.845 -37.581 1.00 97.75 82 LEU A O 1
ATOM 677 N N . TYR A 1 83 ? 24.483 1.309 -39.761 1.00 97.00 83 TYR A N 1
ATOM 678 C CA . TYR A 1 83 ? 23.116 0.781 -39.737 1.00 97.00 83 TYR A CA 1
ATOM 679 C C . TYR A 1 83 ? 22.952 -0.394 -38.774 1.00 97.00 83 TYR A C 1
ATOM 681 O O . TYR A 1 83 ? 22.010 -0.399 -37.984 1.00 97.00 83 TYR A O 1
ATOM 689 N N . GLU A 1 84 ? 23.873 -1.356 -38.795 1.00 97.88 84 GLU A N 1
ATOM 690 C CA . GLU A 1 84 ? 23.855 -2.503 -37.885 1.00 97.88 84 GLU A CA 1
ATOM 691 C C . GLU A 1 84 ? 23.935 -2.053 -36.422 1.00 97.88 84 GLU A C 1
ATOM 693 O O . GLU A 1 84 ? 23.148 -2.509 -35.592 1.00 97.88 84 GLU A O 1
ATOM 698 N N . ASN A 1 85 ? 24.824 -1.105 -36.104 1.00 97.94 85 ASN A N 1
ATOM 699 C CA . ASN A 1 85 ? 24.968 -0.580 -34.748 1.00 97.94 85 ASN A CA 1
ATOM 700 C C . ASN A 1 85 ? 23.699 0.146 -34.274 1.00 97.94 85 ASN A C 1
ATOM 702 O O . ASN A 1 85 ? 23.195 -0.146 -33.189 1.00 97.94 85 ASN A O 1
ATOM 706 N N . TYR A 1 86 ? 23.142 1.044 -35.095 1.00 97.31 86 TYR A N 1
ATOM 707 C CA . TYR A 1 86 ? 21.908 1.760 -34.759 1.00 97.31 86 TYR A CA 1
ATOM 708 C C . TYR A 1 86 ? 20.708 0.822 -34.629 1.00 97.31 86 TYR A C 1
ATOM 710 O O . TYR A 1 86 ? 19.929 0.963 -33.685 1.00 97.31 86 TYR A O 1
ATOM 718 N N . SER A 1 87 ? 20.572 -0.144 -35.541 1.00 96.12 87 SER A N 1
ATOM 719 C CA . SER A 1 87 ? 19.499 -1.138 -35.503 1.00 96.12 87 SER A CA 1
ATOM 720 C C . SER A 1 87 ? 19.579 -1.965 -34.227 1.00 96.12 87 SER A C 1
ATOM 722 O O . SER A 1 87 ? 18.604 -2.031 -33.479 1.00 96.12 87 SER A O 1
ATOM 724 N N . LYS A 1 88 ? 20.761 -2.516 -33.925 1.00 97.50 88 LYS A N 1
ATOM 725 C CA . LYS A 1 88 ? 20.993 -3.299 -32.710 1.00 97.50 88 LYS A CA 1
ATOM 726 C C . LYS A 1 88 ? 20.698 -2.479 -31.455 1.00 97.50 88 LYS A C 1
ATOM 728 O O . LYS A 1 88 ? 19.911 -2.901 -30.619 1.00 97.50 88 LYS A O 1
ATOM 733 N N . LYS A 1 89 ? 21.243 -1.262 -31.359 1.00 97.25 89 LYS A N 1
ATOM 734 C CA . LYS A 1 89 ? 21.023 -0.380 -30.204 1.00 97.25 89 LYS A CA 1
ATOM 735 C C . LYS A 1 89 ? 19.547 -0.019 -30.007 1.00 97.25 89 LYS A C 1
ATOM 737 O O . LYS A 1 89 ? 19.084 0.061 -28.872 1.00 97.25 89 LYS A O 1
ATOM 742 N N . SER A 1 90 ? 18.807 0.206 -31.091 1.00 94.62 90 SER A N 1
ATOM 743 C CA . SER A 1 90 ? 17.367 0.467 -31.034 1.00 94.62 90 SER A CA 1
ATOM 744 C C . SER A 1 90 ? 16.581 -0.759 -30.569 1.00 94.62 90 SER A C 1
ATOM 746 O O . SER A 1 90 ? 15.616 -0.619 -29.818 1.00 94.62 90 SER A O 1
ATOM 748 N N . GLU A 1 91 ? 16.961 -1.952 -31.023 1.00 97.25 91 GLU A N 1
ATOM 749 C CA . GLU A 1 91 ? 16.305 -3.197 -30.635 1.00 97.25 91 GLU A CA 1
ATOM 750 C C . GLU A 1 91 ? 16.570 -3.546 -29.169 1.00 97.25 91 GLU A C 1
ATOM 752 O O . GLU A 1 91 ? 15.614 -3.816 -28.440 1.00 97.25 91 GLU A O 1
ATOM 757 N N . ASP A 1 92 ? 17.821 -3.426 -28.721 1.00 96.69 92 ASP A N 1
ATOM 758 C CA . ASP A 1 92 ? 18.221 -3.598 -27.322 1.00 96.69 92 ASP A CA 1
ATOM 759 C C . ASP A 1 92 ? 17.436 -2.637 -26.413 1.00 96.69 92 ASP A C 1
ATOM 761 O O . ASP A 1 92 ? 16.833 -3.058 -25.427 1.00 96.69 92 ASP A O 1
ATOM 765 N N . LEU A 1 93 ? 17.353 -1.350 -26.777 1.00 96.25 93 LEU A N 1
ATOM 766 C CA . LEU A 1 93 ? 16.606 -0.356 -25.999 1.00 96.25 93 LEU A CA 1
ATOM 767 C C . LEU A 1 93 ? 15.103 -0.671 -25.946 1.00 96.25 93 LEU A C 1
ATOM 769 O O . LEU A 1 93 ? 14.481 -0.549 -24.892 1.00 96.25 93 LEU A O 1
ATOM 773 N N . ARG A 1 94 ? 14.511 -1.103 -27.066 1.00 94.56 94 ARG A N 1
ATOM 774 C CA . ARG A 1 94 ? 13.097 -1.501 -27.128 1.00 94.56 94 ARG A CA 1
ATOM 775 C C . ARG A 1 94 ? 12.827 -2.744 -26.278 1.00 94.56 94 ARG A C 1
ATOM 777 O O . ARG A 1 94 ? 11.798 -2.803 -25.608 1.00 94.56 94 ARG A O 1
ATOM 784 N N . SER A 1 95 ? 13.729 -3.722 -26.319 1.00 97.19 95 SER A N 1
ATOM 785 C CA . SER A 1 95 ? 13.643 -4.945 -25.520 1.00 97.19 95 SER A CA 1
ATOM 786 C C . SER A 1 95 ? 13.720 -4.625 -24.026 1.00 97.19 95 SER A C 1
ATOM 788 O O . SER A 1 95 ? 12.821 -5.002 -23.274 1.00 97.19 95 SER A O 1
ATOM 790 N N . ASN A 1 96 ? 14.710 -3.822 -23.621 1.00 96.56 96 ASN A N 1
ATOM 791 C CA . ASN A 1 96 ? 14.876 -3.370 -22.239 1.00 96.56 96 ASN A CA 1
ATOM 792 C C . ASN A 1 96 ? 13.650 -2.597 -21.746 1.00 96.56 96 ASN A C 1
ATOM 794 O O . ASN A 1 96 ? 13.112 -2.922 -20.694 1.00 96.56 96 ASN A O 1
ATOM 798 N N . HIS A 1 97 ? 13.131 -1.650 -22.536 1.00 95.31 97 HIS A N 1
ATOM 799 C CA . HIS A 1 97 ? 11.928 -0.901 -22.168 1.00 95.31 97 HIS A CA 1
ATOM 800 C C . HIS A 1 97 ? 10.702 -1.810 -21.979 1.00 95.31 97 HIS A C 1
ATOM 802 O O . HIS A 1 97 ? 9.900 -1.612 -21.066 1.00 95.31 97 HIS A O 1
ATOM 808 N N . LYS A 1 98 ? 10.549 -2.837 -22.825 1.00 96.50 98 LYS A N 1
ATOM 809 C CA . LYS A 1 98 ? 9.462 -3.813 -22.691 1.00 96.50 98 LYS A CA 1
ATOM 810 C C . LYS A 1 98 ? 9.621 -4.660 -21.424 1.00 96.50 98 LYS A C 1
ATOM 812 O O . LYS A 1 98 ? 8.622 -4.918 -20.755 1.00 96.50 98 LYS A O 1
ATOM 817 N N . ALA A 1 99 ? 10.845 -5.065 -21.088 1.00 97.00 99 ALA A N 1
ATOM 818 C CA . ALA A 1 99 ? 11.143 -5.785 -19.853 1.00 97.00 99 ALA A CA 1
ATOM 819 C C . ALA A 1 99 ? 10.868 -4.916 -18.614 1.00 97.00 99 ALA A C 1
ATOM 821 O O . ALA A 1 99 ? 10.154 -5.348 -17.713 1.00 97.00 99 ALA A O 1
ATOM 822 N N . GLU A 1 100 ? 11.329 -3.662 -18.602 1.00 96.06 100 GLU A N 1
ATOM 823 C CA . GLU A 1 100 ? 11.031 -2.690 -17.541 1.00 96.06 100 GLU A CA 1
ATOM 824 C C . GLU A 1 100 ? 9.521 -2.490 -17.370 1.00 96.06 100 GLU A C 1
ATOM 826 O O . GLU A 1 100 ? 9.011 -2.515 -16.253 1.00 96.06 100 GLU A O 1
ATOM 831 N N . GLN A 1 101 ? 8.773 -2.367 -18.471 1.00 95.75 101 GLN A N 1
ATOM 832 C CA . GLN A 1 101 ? 7.318 -2.251 -18.417 1.00 95.75 101 GLN A CA 1
ATOM 833 C C . GLN A 1 101 ? 6.659 -3.491 -17.798 1.00 95.75 101 GLN A C 1
ATOM 835 O O . GLN A 1 101 ? 5.681 -3.358 -17.062 1.00 95.75 101 GLN A O 1
ATOM 840 N N . GLN A 1 102 ? 7.160 -4.694 -18.088 1.00 96.81 102 GLN A N 1
ATOM 841 C CA . GLN A 1 102 ? 6.654 -5.926 -17.480 1.00 96.81 102 GLN A CA 1
ATOM 842 C C . GLN A 1 102 ? 6.941 -5.975 -15.977 1.00 96.81 102 GLN A C 1
ATOM 844 O O . GLN A 1 102 ? 6.031 -6.285 -15.212 1.00 96.81 102 GLN A O 1
ATOM 849 N N . VAL A 1 103 ? 8.154 -5.607 -15.554 1.00 97.25 103 VAL A N 1
ATOM 850 C CA . VAL A 1 103 ? 8.527 -5.523 -14.131 1.00 97.25 103 VAL A CA 1
ATOM 851 C C . VAL A 1 103 ? 7.640 -4.518 -13.399 1.00 97.25 103 VAL A C 1
ATOM 853 O O . VAL A 1 103 ? 7.075 -4.845 -12.360 1.00 97.25 103 VAL A O 1
ATOM 856 N N . LEU A 1 104 ? 7.445 -3.325 -13.968 1.00 96.06 104 LEU A N 1
ATOM 857 C CA . LEU A 1 104 ? 6.575 -2.305 -13.382 1.00 96.06 104 LEU A CA 1
ATOM 858 C C . LEU A 1 104 ? 5.124 -2.784 -13.272 1.00 96.06 104 LEU A C 1
ATOM 860 O O . LEU A 1 104 ? 4.486 -2.556 -12.251 1.00 96.06 104 LEU A O 1
ATOM 864 N N . ARG A 1 105 ? 4.596 -3.479 -14.287 1.00 96.38 105 ARG A N 1
ATOM 865 C CA . ARG A 1 105 ? 3.239 -4.051 -14.228 1.00 96.38 105 ARG A CA 1
ATOM 866 C C . ARG A 1 105 ? 3.104 -5.112 -13.139 1.00 96.38 105 ARG A C 1
ATOM 868 O O . ARG A 1 105 ? 2.091 -5.120 -12.449 1.00 96.38 105 ARG A O 1
ATOM 875 N N . ALA A 1 106 ? 4.102 -5.980 -12.986 1.00 96.69 106 ALA A N 1
ATOM 876 C CA . ALA A 1 106 ? 4.112 -6.984 -11.927 1.00 96.69 106 ALA A CA 1
ATOM 877 C C . ALA A 1 106 ? 4.150 -6.328 -10.537 1.00 96.69 106 ALA A C 1
ATOM 879 O O . ALA A 1 106 ? 3.338 -6.672 -9.684 1.00 96.69 106 ALA A O 1
ATOM 880 N N . ALA A 1 107 ? 5.011 -5.323 -10.347 1.00 96.00 107 ALA A N 1
ATOM 881 C CA . ALA A 1 107 ? 5.101 -4.574 -9.095 1.00 96.00 107 ALA A CA 1
ATOM 882 C C . ALA A 1 107 ? 3.796 -3.833 -8.758 1.00 96.00 107 ALA A C 1
ATOM 884 O O . ALA A 1 107 ? 3.362 -3.840 -7.611 1.00 96.00 107 ALA A O 1
ATOM 885 N N . VAL A 1 108 ? 3.131 -3.225 -9.750 1.00 95.31 108 VAL A N 1
ATOM 886 C CA . VAL A 1 108 ? 1.816 -2.590 -9.551 1.00 95.31 108 VAL A CA 1
ATOM 887 C C . VAL A 1 108 ? 0.779 -3.613 -9.084 1.00 95.31 108 VAL A C 1
ATOM 889 O O . VAL A 1 108 ? 0.073 -3.340 -8.119 1.00 95.31 108 VAL A O 1
ATOM 892 N N . ALA A 1 109 ? 0.715 -4.790 -9.713 1.00 96.25 109 ALA A N 1
ATOM 893 C CA . ALA A 1 109 ? -0.233 -5.834 -9.324 1.00 96.25 109 ALA A CA 1
ATOM 894 C C . ALA A 1 109 ? 0.027 -6.361 -7.898 1.00 96.25 109 ALA A C 1
ATOM 896 O O . ALA A 1 109 ? -0.910 -6.544 -7.124 1.00 96.25 109 ALA A O 1
ATOM 897 N N . GLU A 1 110 ? 1.294 -6.550 -7.522 1.00 96.19 110 GLU A N 1
ATOM 898 C CA . GLU A 1 110 ? 1.685 -6.953 -6.165 1.00 96.19 110 GLU A CA 1
ATOM 899 C C . GLU A 1 110 ? 1.319 -5.883 -5.122 1.00 96.19 110 GLU A C 1
ATOM 901 O O . GLU A 1 110 ? 0.759 -6.182 -4.060 1.00 96.19 110 GLU A O 1
ATOM 906 N N . HIS A 1 111 ? 1.586 -4.612 -5.428 1.00 93.25 111 HIS A N 1
ATOM 907 C CA . HIS A 1 111 ? 1.201 -3.496 -4.569 1.00 93.25 111 HIS A CA 1
ATOM 908 C C . HIS A 1 111 ? -0.321 -3.366 -4.431 1.00 93.25 111 HIS A C 1
ATOM 910 O O . HIS A 1 111 ? -0.812 -3.084 -3.340 1.00 93.25 111 HIS A O 1
ATOM 916 N N . GLU A 1 112 ? -1.083 -3.630 -5.490 1.00 95.06 112 GLU A N 1
ATOM 917 C CA . GLU A 1 112 ? -2.546 -3.620 -5.445 1.00 95.06 112 GLU A CA 1
ATOM 918 C C . GLU A 1 112 ? -3.095 -4.759 -4.570 1.00 95.06 112 GLU A C 1
ATOM 920 O O . GLU A 1 112 ? -3.967 -4.534 -3.728 1.00 95.06 112 GLU A O 1
ATOM 925 N N . GLU A 1 113 ? -2.546 -5.971 -4.689 1.00 96.19 113 GLU A N 1
ATOM 926 C CA . GLU A 1 113 ? -2.952 -7.109 -3.858 1.00 96.19 113 GLU A CA 1
ATOM 927 C C . GLU A 1 113 ? -2.627 -6.881 -2.372 1.00 96.19 113 GLU A C 1
ATOM 929 O O . GLU A 1 113 ? -3.452 -7.148 -1.491 1.00 96.19 113 GLU A O 1
ATOM 934 N N . THR A 1 114 ? -1.432 -6.369 -2.073 1.00 95.19 114 THR A N 1
ATOM 935 C CA . THR A 1 114 ? -1.027 -6.057 -0.692 1.00 95.19 114 THR A CA 1
ATOM 936 C C . THR A 1 114 ? -1.872 -4.930 -0.101 1.00 95.19 114 THR A C 1
ATOM 938 O O . THR A 1 114 ? -2.300 -5.034 1.053 1.00 95.19 114 THR A O 1
ATOM 941 N N . PHE A 1 115 ? -2.192 -3.905 -0.894 1.00 91.44 115 PHE A N 1
ATOM 942 C CA . PHE A 1 115 ? -3.106 -2.837 -0.501 1.00 91.44 115 PHE A CA 1
ATOM 943 C C . PHE A 1 115 ? -4.505 -3.380 -0.196 1.00 91.44 115 PHE A C 1
ATOM 945 O O . PHE A 1 115 ? -5.045 -3.104 0.875 1.00 91.44 115 PHE A O 1
ATOM 952 N N . LYS A 1 116 ? -5.061 -4.234 -1.064 1.00 95.81 116 LYS A N 1
ATOM 953 C CA . LYS A 1 116 ? -6.365 -4.872 -0.841 1.00 95.81 116 LYS A CA 1
ATOM 954 C C . LYS A 1 116 ? -6.405 -5.662 0.471 1.00 95.81 116 LYS A C 1
ATOM 956 O O . LYS A 1 116 ? -7.314 -5.462 1.274 1.00 95.81 116 LYS A O 1
ATOM 961 N N . LYS A 1 117 ? -5.384 -6.482 0.747 1.00 95.50 117 LYS A N 1
ATOM 962 C CA . LYS A 1 117 ? -5.258 -7.208 2.027 1.00 95.50 117 LYS A CA 1
ATOM 963 C C . LYS A 1 117 ? -5.188 -6.259 3.228 1.00 95.50 117 LYS A C 1
ATOM 965 O O . LYS A 1 117 ? -5.685 -6.586 4.302 1.00 95.50 117 LYS A O 1
ATOM 970 N N . SER A 1 118 ? -4.552 -5.096 3.080 1.00 92.06 118 SER A N 1
ATOM 971 C CA . SER A 1 118 ? -4.506 -4.081 4.138 1.00 92.06 118 SER A CA 1
ATOM 972 C C . SER A 1 118 ? -5.877 -3.453 4.389 1.00 92.06 118 SER A C 1
ATOM 974 O O . SER A 1 118 ? -6.257 -3.277 5.544 1.00 92.06 118 SER A O 1
ATOM 976 N N . VAL A 1 119 ? -6.639 -3.163 3.331 1.00 93.31 119 VAL A N 1
ATOM 977 C CA . VAL A 1 119 ? -8.014 -2.648 3.433 1.00 93.31 119 VAL A CA 1
ATOM 978 C C . VAL A 1 119 ? -8.933 -3.664 4.118 1.00 93.31 119 VAL A C 1
ATOM 980 O O . VAL A 1 119 ? -9.698 -3.295 5.003 1.00 93.31 119 VAL A O 1
ATOM 983 N N . GLU A 1 120 ? -8.816 -4.952 3.790 1.00 95.62 120 GLU A N 1
ATOM 984 C CA . GLU A 1 120 ? -9.573 -6.022 4.462 1.00 95.62 120 GLU A CA 1
ATOM 985 C C . GLU A 1 120 ? -9.244 -6.103 5.965 1.00 95.62 120 GLU A C 1
ATOM 987 O O . GLU A 1 120 ? -10.141 -6.232 6.800 1.00 95.62 120 GLU A O 1
ATOM 992 N N . LYS A 1 121 ? -7.964 -5.963 6.341 1.00 94.62 121 LYS A N 1
ATOM 993 C CA . LYS A 1 121 ? -7.548 -5.904 7.754 1.00 94.62 121 LYS A CA 1
ATOM 994 C C . LYS A 1 121 ? -8.112 -4.679 8.473 1.00 94.62 121 LYS A C 1
ATOM 996 O O . LYS A 1 121 ? -8.563 -4.811 9.607 1.00 94.62 121 LYS A O 1
ATOM 1001 N N . LEU A 1 122 ? -8.086 -3.513 7.827 1.00 92.94 122 LEU A N 1
ATOM 1002 C CA . LEU A 1 122 ? -8.676 -2.277 8.347 1.00 92.94 122 LEU A CA 1
ATOM 1003 C C . LEU A 1 122 ? -10.176 -2.442 8.599 1.00 92.94 122 LEU A C 1
ATOM 1005 O O . LEU A 1 122 ? -10.663 -2.074 9.665 1.00 92.94 122 LEU A O 1
ATOM 1009 N N . HIS A 1 123 ? -10.890 -3.062 7.660 1.00 94.75 123 HIS A N 1
ATOM 1010 C CA . HIS A 1 123 ? -12.312 -3.345 7.816 1.00 94.75 123 HIS A CA 1
ATOM 1011 C C . HIS A 1 123 ? -12.589 -4.255 9.023 1.00 94.75 123 HIS A C 1
ATOM 1013 O O . HIS A 1 123 ? -13.434 -3.923 9.847 1.00 94.75 123 HIS A O 1
ATOM 1019 N N . ASN A 1 124 ? -11.808 -5.327 9.205 1.00 95.44 124 ASN A N 1
ATOM 1020 C CA . ASN A 1 124 ? -11.921 -6.199 10.382 1.00 95.44 124 ASN A CA 1
ATOM 1021 C C . ASN A 1 124 ? -11.678 -5.447 11.703 1.00 95.44 124 ASN A C 1
ATOM 1023 O O . ASN A 1 124 ? -12.345 -5.701 12.703 1.00 95.44 124 ASN A O 1
ATOM 1027 N N . VAL A 1 125 ? -10.707 -4.528 11.722 1.00 93.50 125 VAL A N 1
ATOM 1028 C CA . VAL A 1 125 ? -10.443 -3.684 12.897 1.00 93.50 125 VAL A CA 1
ATOM 1029 C C . VAL A 1 125 ? -11.628 -2.759 13.173 1.00 93.50 125 VAL A C 1
ATOM 1031 O O . VAL A 1 125 ? -12.033 -2.646 14.327 1.00 93.50 125 VAL A O 1
ATOM 1034 N N . ALA A 1 126 ? -12.216 -2.151 12.141 1.00 92.12 126 ALA A N 1
ATOM 1035 C CA . ALA A 1 126 ? -13.396 -1.302 12.284 1.00 92.12 126 ALA A CA 1
ATOM 1036 C C . ALA A 1 126 ? -14.608 -2.077 12.833 1.00 92.12 126 ALA A C 1
ATOM 1038 O O . ALA A 1 126 ? -15.245 -1.614 13.776 1.00 92.12 126 ALA A O 1
ATOM 1039 N N . GLU A 1 127 ? -14.879 -3.282 12.321 1.00 95.56 127 GLU A N 1
ATOM 1040 C CA . GLU A 1 127 ? -15.941 -4.156 12.843 1.00 95.56 127 GLU A CA 1
ATOM 1041 C C . GLU A 1 127 ? -15.724 -4.502 14.322 1.00 95.56 127 GLU A C 1
ATOM 1043 O O . GLU A 1 127 ? -16.652 -4.416 15.123 1.00 95.56 127 GLU A O 1
ATOM 1048 N N . LYS A 1 128 ? -14.485 -4.828 14.717 1.00 94.25 128 LYS A N 1
ATOM 1049 C CA . LYS A 1 128 ? -14.148 -5.106 16.122 1.00 94.25 128 LYS A CA 1
ATOM 1050 C C . LYS A 1 128 ? -14.333 -3.897 17.026 1.00 94.25 128 LYS A C 1
ATOM 1052 O O . LYS A 1 128 ? -14.745 -4.061 18.171 1.00 94.25 128 LYS A O 1
ATOM 1057 N N . ILE A 1 129 ? -14.011 -2.695 16.550 1.00 93.06 129 ILE A N 1
ATOM 1058 C CA . ILE A 1 129 ? -14.251 -1.464 17.312 1.00 93.06 129 ILE A CA 1
ATOM 1059 C C . ILE A 1 129 ? -15.751 -1.294 17.563 1.00 93.06 129 ILE A C 1
ATOM 1061 O O . ILE A 1 129 ? -16.135 -0.984 18.690 1.00 93.06 129 ILE A O 1
ATOM 1065 N N . GLU A 1 130 ? -16.585 -1.533 16.551 1.00 94.50 130 GLU A N 1
ATOM 1066 C CA . GLU A 1 130 ? -18.040 -1.424 16.676 1.00 94.50 130 GLU A CA 1
ATOM 1067 C C . GLU A 1 130 ? -18.615 -2.490 17.620 1.00 94.50 130 GLU A C 1
ATOM 1069 O O . GLU A 1 130 ? -19.391 -2.169 18.518 1.00 94.50 130 GLU A O 1
ATOM 1074 N N . GLU A 1 131 ? -18.166 -3.744 17.509 1.00 95.50 131 GLU A N 1
ATOM 1075 C CA . GLU A 1 131 ? -18.553 -4.828 18.423 1.00 95.50 131 GLU A CA 1
ATOM 1076 C C . GLU A 1 131 ? -18.206 -4.485 19.881 1.00 95.50 131 GLU A C 1
ATOM 1078 O O . GLU A 1 131 ? -19.041 -4.585 20.787 1.00 95.50 131 GLU A O 1
ATOM 1083 N N . LYS A 1 132 ? -16.970 -4.030 20.118 1.00 93.94 132 LYS A N 1
ATOM 1084 C CA . LYS A 1 132 ? -16.501 -3.619 21.447 1.00 93.94 132 LYS A CA 1
ATOM 1085 C C . LYS A 1 132 ? -17.285 -2.415 21.961 1.00 93.94 132 LYS A C 1
ATOM 1087 O O . LYS A 1 132 ? -17.596 -2.365 23.150 1.00 93.94 132 LYS A O 1
ATOM 1092 N N . HIS A 1 133 ? -17.640 -1.473 21.089 1.00 95.19 133 HIS A N 1
ATOM 1093 C CA . HIS A 1 133 ? -18.480 -0.337 21.449 1.00 95.19 133 HIS A CA 1
ATOM 1094 C C . HIS A 1 133 ? -19.888 -0.778 21.867 1.00 95.19 133 HIS A C 1
ATOM 1096 O O . HIS A 1 133 ? -20.357 -0.354 22.923 1.00 95.19 133 HIS A O 1
ATOM 1102 N N . GLY A 1 134 ? -20.516 -1.694 21.124 1.00 95.25 134 GLY A N 1
ATOM 1103 C CA . GLY A 1 134 ? -21.789 -2.301 21.515 1.00 95.25 134 GLY A CA 1
ATOM 1104 C C . GLY A 1 134 ? -21.711 -2.962 22.894 1.00 95.25 134 GLY A C 1
ATOM 1105 O O . GLY A 1 134 ? -22.559 -2.724 23.754 1.00 95.25 134 GLY A O 1
ATOM 1106 N N . ARG A 1 135 ? -20.630 -3.707 23.162 1.00 95.56 135 ARG A N 1
ATOM 1107 C CA . ARG A 1 135 ? -20.415 -4.346 24.467 1.00 95.56 135 ARG A CA 1
ATOM 1108 C C . ARG A 1 135 ? -20.238 -3.347 25.614 1.00 95.56 135 ARG A C 1
ATOM 1110 O O . ARG A 1 135 ? -20.723 -3.598 26.717 1.00 95.56 135 ARG A O 1
ATOM 1117 N N . ILE A 1 136 ? -19.552 -2.231 25.370 1.00 94.44 136 ILE A N 1
ATOM 1118 C CA . ILE A 1 136 ? -19.412 -1.129 26.333 1.00 94.44 136 ILE A CA 1
ATOM 1119 C C . ILE A 1 136 ? -20.797 -0.589 26.706 1.00 94.44 136 ILE A C 1
ATOM 1121 O O . ILE A 1 136 ? -21.122 -0.537 27.889 1.00 94.44 136 ILE A O 1
ATOM 1125 N N . VAL A 1 137 ? -21.643 -0.300 25.713 1.00 96.38 137 VAL A N 1
ATOM 1126 C CA . VAL A 1 137 ? -23.002 0.222 25.935 1.00 96.38 137 VAL A CA 1
ATOM 1127 C C . VAL A 1 137 ? -23.867 -0.760 26.737 1.00 96.38 137 VAL A C 1
ATOM 1129 O O . VAL A 1 137 ? -24.612 -0.358 27.632 1.00 96.38 137 VAL A O 1
ATOM 1132 N N . GLU A 1 138 ? -23.774 -2.065 26.467 1.00 96.25 138 GLU A N 1
ATOM 1133 C CA . GLU A 1 138 ? -24.473 -3.091 27.256 1.00 96.25 138 GLU A CA 1
ATOM 1134 C C . GLU A 1 138 ? -24.049 -3.091 28.733 1.00 96.25 138 GLU A C 1
ATOM 1136 O O . GLU A 1 138 ? -24.902 -3.156 29.626 1.00 96.25 138 GLU A O 1
ATOM 1141 N N . LEU A 1 139 ? -22.741 -3.017 28.998 1.00 95.25 139 LEU A N 1
ATOM 1142 C CA . LEU A 1 139 ? -22.193 -3.008 30.355 1.00 95.25 139 LEU A CA 1
ATOM 1143 C C . LEU A 1 139 ? -22.521 -1.713 31.100 1.00 95.25 139 LEU A C 1
ATOM 1145 O O . LEU A 1 139 ? -22.882 -1.774 32.273 1.00 95.25 139 LEU A O 1
ATOM 1149 N N . GLU A 1 140 ? -22.474 -0.563 30.432 1.00 92.75 140 GLU A N 1
ATOM 1150 C CA . GLU A 1 140 ? -22.901 0.720 31.001 1.00 92.75 140 GLU A CA 1
ATOM 1151 C C . GLU A 1 140 ? -24.374 0.675 31.433 1.00 92.75 140 GLU A C 1
ATOM 1153 O O . GLU A 1 140 ? -24.713 1.062 32.553 1.00 92.75 140 GLU A O 1
ATOM 1158 N N . ASN A 1 141 ? -25.249 0.111 30.595 1.00 96.62 141 ASN A N 1
ATOM 1159 C CA . ASN A 1 141 ? -26.660 -0.081 30.933 1.00 96.62 141 ASN A CA 1
ATOM 1160 C C . ASN A 1 141 ? -26.861 -1.067 32.096 1.00 96.62 141 ASN A C 1
ATOM 1162 O O . ASN A 1 141 ? -27.733 -0.862 32.943 1.00 96.62 141 ASN A O 1
ATOM 1166 N N . LEU A 1 142 ? -26.072 -2.145 32.163 1.00 95.94 142 LEU A N 1
ATOM 1167 C CA . LEU A 1 142 ? -26.094 -3.069 33.299 1.00 95.94 142 LEU A CA 1
ATOM 1168 C C . LEU A 1 142 ? -25.671 -2.367 34.593 1.00 95.94 142 LEU A C 1
ATOM 1170 O O . LEU A 1 142 ? -26.352 -2.509 35.605 1.00 95.94 142 LEU A O 1
ATOM 1174 N N . MET A 1 143 ? -24.589 -1.591 34.556 1.00 94.81 143 MET A N 1
ATOM 1175 C CA . MET A 1 143 ? -24.111 -0.833 35.711 1.00 94.81 143 M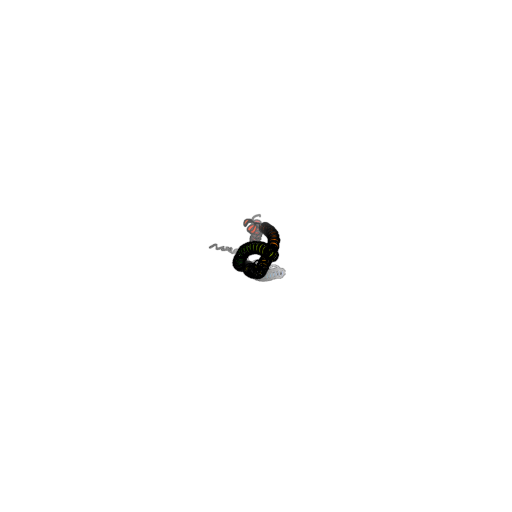ET A CA 1
ATOM 1176 C C . MET A 1 143 ? -25.141 0.162 36.213 1.00 94.81 143 MET A C 1
ATOM 1178 O O . MET A 1 143 ? -25.379 0.213 37.416 1.00 94.81 143 MET A O 1
ATOM 1182 N N . LYS A 1 144 ? -25.800 0.883 35.303 1.00 95.38 144 LYS A N 1
ATOM 1183 C CA . LYS A 1 144 ? -26.876 1.803 35.660 1.00 95.38 144 LYS A CA 1
ATOM 1184 C C . LYS A 1 144 ? -28.005 1.090 36.415 1.00 95.38 144 LYS A C 1
ATOM 1186 O O . LYS A 1 144 ? -28.433 1.564 37.460 1.00 95.38 144 LYS A O 1
ATOM 1191 N N . ARG A 1 145 ? -28.440 -0.085 35.941 1.00 96.88 145 ARG A N 1
ATOM 1192 C CA . ARG A 1 145 ? -29.471 -0.886 36.633 1.00 96.88 145 ARG A CA 1
ATOM 1193 C C . ARG A 1 145 ? -29.014 -1.381 38.006 1.00 96.88 145 ARG A C 1
ATOM 1195 O O . ARG A 1 145 ? -29.794 -1.341 38.948 1.00 96.88 145 ARG A O 1
ATOM 1202 N N . MET A 1 146 ? -27.762 -1.827 38.132 1.00 95.88 146 MET A N 1
ATOM 1203 C CA . MET A 1 146 ? -27.206 -2.231 39.432 1.00 95.88 146 MET A CA 1
ATOM 1204 C C . MET A 1 146 ? -27.118 -1.047 40.406 1.00 95.88 146 MET A C 1
ATOM 1206 O O . MET A 1 146 ? -27.326 -1.215 41.603 1.00 95.88 146 MET A O 1
ATOM 1210 N N . GLU A 1 147 ? -26.828 0.156 39.912 1.00 94.62 147 GLU A N 1
ATOM 1211 C CA . GLU A 1 147 ? -26.801 1.369 40.728 1.00 94.62 147 GLU A CA 1
ATOM 1212 C C . GLU A 1 147 ? -28.204 1.758 41.221 1.00 94.62 147 GLU A C 1
ATOM 1214 O O . GLU A 1 147 ? -28.378 2.040 42.407 1.00 94.62 147 GLU A O 1
ATOM 1219 N N . GLU A 1 148 ? -29.214 1.681 40.351 1.00 96.75 148 GLU A N 1
ATOM 1220 C CA . GLU A 1 148 ? -30.627 1.865 40.713 1.00 96.75 148 GLU A CA 1
ATOM 1221 C C . GLU A 1 148 ? -31.087 0.831 41.761 1.00 96.75 148 GLU A C 1
ATOM 1223 O O . GLU A 1 148 ? -31.699 1.194 42.768 1.00 96.75 148 GLU A O 1
ATOM 1228 N N . GLU A 1 149 ? -30.741 -0.449 41.581 1.00 96.50 149 GLU A N 1
ATOM 1229 C CA . GLU A 1 149 ? -31.053 -1.518 42.540 1.00 96.50 149 GLU A CA 1
ATOM 1230 C C . GLU A 1 149 ? -30.380 -1.278 43.898 1.00 96.50 149 GLU A C 1
ATOM 1232 O O . GLU A 1 149 ? -31.019 -1.390 44.947 1.00 96.50 149 GLU A O 1
ATOM 1237 N N . LYS A 1 150 ? -29.104 -0.875 43.896 1.00 95.00 150 LYS A N 1
ATOM 1238 C CA . LYS A 1 150 ? -28.365 -0.536 45.116 1.00 95.00 150 LYS A CA 1
ATOM 1239 C C . LYS A 1 150 ? -29.028 0.613 45.876 1.00 95.00 150 LYS A C 1
ATOM 1241 O O . LYS A 1 150 ? -29.117 0.542 47.101 1.00 95.00 150 LYS A O 1
ATOM 1246 N N . LEU A 1 151 ? -29.481 1.659 45.181 1.00 96.62 151 LEU A N 1
ATOM 1247 C CA . LEU A 1 151 ? -30.198 2.777 45.803 1.00 96.62 151 LEU A CA 1
ATOM 1248 C C . LEU A 1 151 ? -31.497 2.305 46.471 1.00 96.62 151 LEU A C 1
ATOM 1250 O O . LEU A 1 151 ? -31.746 2.661 47.622 1.00 96.62 151 LEU A O 1
ATOM 1254 N N . GLY A 1 152 ? -32.268 1.438 45.806 1.00 96.94 152 GLY A N 1
ATOM 1255 C CA . GLY A 1 152 ? -33.480 0.848 46.384 1.00 96.94 152 GLY A CA 1
ATOM 1256 C C . GLY A 1 152 ? -33.206 -0.030 47.614 1.00 96.94 152 GLY A C 1
ATOM 1257 O O . GLY A 1 152 ? -33.944 0.023 48.599 1.00 96.94 152 GLY A O 1
ATOM 1258 N N . LEU A 1 153 ? -32.118 -0.808 47.607 1.00 96.75 153 LEU A N 1
ATOM 1259 C CA . LEU A 1 153 ? -31.710 -1.603 48.770 1.00 96.75 153 LEU A CA 1
ATOM 1260 C C . LEU A 1 153 ? -31.262 -0.726 49.949 1.00 96.75 153 LEU A C 1
ATOM 1262 O O . LEU A 1 153 ? -31.594 -1.045 51.090 1.00 96.75 153 LEU A O 1
ATOM 1266 N N . LEU A 1 154 ? -30.560 0.384 49.692 1.00 95.81 154 LEU A N 1
ATOM 1267 C CA . LEU A 1 154 ? -30.171 1.352 50.726 1.00 95.81 154 LEU A CA 1
ATOM 1268 C C . LEU A 1 154 ? -31.392 2.041 51.353 1.00 95.81 154 LEU A C 1
ATOM 1270 O O . LEU A 1 154 ? -31.448 2.212 52.570 1.00 95.81 154 LEU A O 1
ATOM 1274 N N . GLU A 1 155 ? -32.394 2.392 50.546 1.00 97.19 155 GLU A N 1
ATOM 1275 C CA . GLU A 1 155 ? -33.661 2.929 51.048 1.00 97.19 155 GLU A CA 1
ATOM 1276 C C . GLU A 1 155 ? -34.396 1.901 51.923 1.00 97.19 155 GLU A C 1
ATOM 1278 O O . GLU A 1 155 ? -34.839 2.216 53.031 1.00 97.19 155 GLU A O 1
ATOM 1283 N N . LYS A 1 156 ? -34.459 0.638 51.479 1.00 95.88 156 LYS A N 1
ATOM 1284 C CA . LYS A 1 156 ? -35.033 -0.462 52.267 1.00 95.88 156 LYS A CA 1
ATOM 1285 C C . LYS A 1 156 ? -34.286 -0.671 53.586 1.00 95.88 156 LYS A C 1
ATOM 1287 O O . LYS A 1 156 ? -34.928 -0.836 54.623 1.00 95.88 156 LYS A O 1
ATOM 1292 N N . GLN A 1 157 ? -32.954 -0.656 53.562 1.00 94.94 157 GLN A N 1
ATOM 1293 C CA . GLN A 1 157 ? -32.121 -0.742 54.760 1.00 94.94 157 GLN A CA 1
ATOM 1294 C C . GLN A 1 157 ? -32.488 0.359 55.762 1.00 94.94 157 GLN A C 1
ATOM 1296 O O . GLN A 1 157 ? -32.769 0.060 56.922 1.00 94.94 157 GLN A O 1
ATOM 1301 N N . TRP A 1 158 ? -32.565 1.609 55.304 1.00 95.56 158 TRP A N 1
ATOM 1302 C CA . TRP A 1 158 ? -32.924 2.749 56.147 1.00 95.56 158 TRP A CA 1
ATOM 1303 C C . TRP A 1 158 ? -34.321 2.603 56.779 1.00 95.56 158 TRP A C 1
ATOM 1305 O O . TRP A 1 158 ? -34.509 2.873 57.968 1.00 95.56 158 TRP A O 1
ATOM 1315 N N . LEU A 1 159 ? -35.310 2.115 56.019 1.00 95.19 159 LEU A N 1
ATOM 1316 C CA . LEU A 1 159 ? -36.654 1.833 56.541 1.00 95.19 159 LEU A CA 1
ATOM 1317 C C . LEU A 1 159 ? -36.641 0.755 57.636 1.00 95.19 159 LEU A C 1
ATOM 1319 O O . LEU A 1 159 ? -37.314 0.911 58.658 1.00 95.19 159 LEU A O 1
ATOM 1323 N N . LEU A 1 160 ? -35.869 -0.320 57.447 1.00 93.44 160 LEU A N 1
ATOM 1324 C CA . LEU A 1 160 ? -35.731 -1.399 58.430 1.00 93.44 160 LEU A CA 1
ATOM 1325 C C . LEU A 1 160 ? -35.040 -0.912 59.713 1.00 93.44 160 LEU A C 1
ATOM 1327 O O . LEU A 1 160 ? -35.492 -1.238 60.809 1.00 93.44 160 LEU A O 1
ATOM 1331 N N . GLU A 1 161 ? -33.998 -0.087 59.607 1.00 93.00 161 GLU A N 1
ATOM 1332 C CA . GLU A 1 161 ? -33.299 0.508 60.758 1.00 93.00 161 GLU A CA 1
ATOM 1333 C C . GLU A 1 161 ? -34.216 1.422 61.592 1.00 93.00 161 GLU A C 1
ATOM 1335 O O . GLU A 1 161 ? -34.236 1.351 62.829 1.00 93.00 161 GLU A O 1
ATOM 1340 N N . ASN A 1 162 ? -35.041 2.235 60.928 1.00 92.25 162 ASN A N 1
ATOM 1341 C CA . ASN A 1 162 ? -36.056 3.056 61.591 1.00 92.25 162 ASN A CA 1
ATOM 1342 C C . ASN A 1 162 ? -37.132 2.209 62.278 1.00 92.25 162 ASN A C 1
ATOM 1344 O O . ASN A 1 162 ? -37.560 2.516 63.393 1.00 92.25 162 ASN A O 1
ATOM 1348 N N . GLU A 1 163 ? -37.562 1.125 61.634 1.00 90.19 163 GLU A N 1
ATOM 1349 C CA . GLU A 1 163 ? -38.553 0.206 62.186 1.00 90.19 163 GLU A CA 1
ATOM 1350 C C . GLU A 1 163 ? -38.036 -0.512 63.438 1.00 90.19 163 GLU A C 1
ATOM 1352 O O . GLU A 1 163 ? -38.756 -0.615 64.436 1.00 90.19 163 GLU A O 1
ATOM 1357 N N . ILE A 1 164 ? -36.776 -0.952 63.420 1.00 88.69 164 ILE A N 1
ATOM 1358 C CA . ILE A 1 164 ? -36.087 -1.499 64.594 1.00 88.69 164 ILE A CA 1
ATOM 1359 C C . ILE A 1 164 ? -36.070 -0.453 65.711 1.00 88.69 164 ILE A C 1
ATOM 1361 O O . ILE A 1 164 ? -36.524 -0.736 66.820 1.00 88.69 164 ILE A O 1
ATOM 1365 N N . SER A 1 165 ? -35.638 0.775 65.414 1.00 88.88 165 SER A N 1
ATOM 1366 C CA . SER A 1 165 ? -35.585 1.877 66.387 1.00 88.88 165 SER A CA 1
ATOM 1367 C C . SER A 1 165 ? -36.954 2.157 67.024 1.00 88.88 165 SER A C 1
ATOM 1369 O O . SER A 1 165 ? -37.066 2.315 68.241 1.00 88.88 165 SER A O 1
ATOM 1371 N N . ARG A 1 166 ? -38.027 2.132 66.225 1.00 86.62 166 ARG A N 1
ATOM 1372 C CA . ARG A 1 166 ? -39.414 2.307 66.680 1.00 86.62 166 ARG A CA 1
ATOM 1373 C C . ARG A 1 166 ? -39.898 1.162 67.574 1.00 86.62 1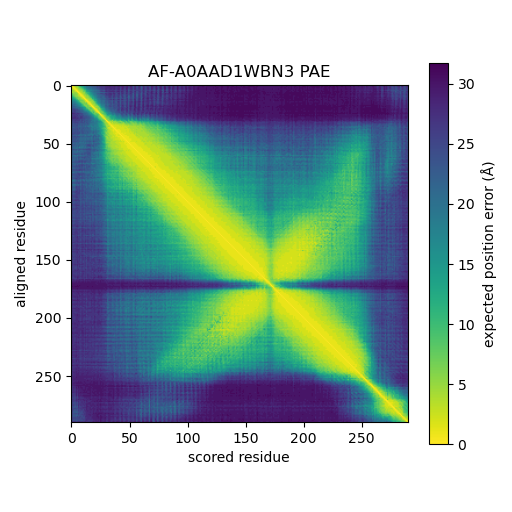66 ARG A C 1
ATOM 1375 O O . ARG A 1 166 ? -40.552 1.419 68.585 1.00 86.62 166 ARG A O 1
ATOM 1382 N N . ARG A 1 167 ? -39.591 -0.093 67.225 1.00 84.25 167 ARG A N 1
ATOM 1383 C CA . ARG A 1 167 ? -39.967 -1.279 68.023 1.00 84.25 167 ARG A CA 1
ATOM 1384 C C . ARG A 1 167 ? -39.182 -1.367 69.331 1.00 84.25 167 ARG A C 1
ATOM 1386 O O . ARG A 1 167 ? -39.731 -1.823 70.329 1.00 84.25 167 ARG A O 1
ATOM 1393 N N . MET A 1 168 ? -37.944 -0.877 69.356 1.00 79.38 168 MET A N 1
ATOM 1394 C CA . MET A 1 168 ? -37.121 -0.806 70.569 1.00 79.38 168 MET A CA 1
ATOM 1395 C C . MET A 1 168 ? -37.688 0.166 71.619 1.00 79.38 168 MET A C 1
ATOM 1397 O O . MET A 1 168 ? -37.528 -0.071 72.813 1.00 79.38 168 MET A O 1
ATOM 1401 N N . LEU A 1 169 ? -38.405 1.215 71.196 1.00 79.88 169 LEU A N 1
ATOM 1402 C CA . LEU A 1 169 ? -39.081 2.168 72.092 1.00 79.88 169 LEU A CA 1
ATOM 1403 C C . LEU A 1 169 ? -40.383 1.617 72.716 1.00 79.88 169 LEU A C 1
ATOM 1405 O O . LEU A 1 169 ? -40.860 2.178 73.698 1.00 79.88 169 LEU A O 1
ATOM 1409 N N . ASN A 1 170 ? -40.954 0.528 72.181 1.00 69.25 170 ASN A N 1
ATOM 1410 C CA . ASN A 1 170 ? -42.183 -0.118 72.669 1.00 69.25 170 ASN A CA 1
ATOM 1411 C C . ASN A 1 170 ? -41.993 -1.649 72.770 1.00 69.25 170 ASN A C 1
ATOM 1413 O O . ASN A 1 170 ? -42.392 -2.381 71.858 1.00 69.25 170 ASN A O 1
ATOM 1417 N N . PRO A 1 171 ? -41.389 -2.162 73.861 1.00 62.28 171 PRO A N 1
ATOM 1418 C CA . PRO A 1 171 ? -40.960 -3.557 73.959 1.00 62.28 171 PRO A CA 1
ATOM 1419 C C . PRO A 1 171 ? -42.140 -4.525 74.175 1.00 62.28 171 PRO A C 1
ATOM 1421 O O . PRO A 1 171 ? -42.445 -4.945 75.289 1.00 62.28 171 PRO A O 1
ATOM 1424 N N . GLY A 1 172 ? -42.805 -4.913 73.085 1.00 64.00 172 GLY A N 1
ATOM 1425 C CA . GLY A 1 172 ? -43.698 -6.074 73.029 1.00 64.00 172 GLY A CA 1
ATOM 1426 C C . GLY A 1 172 ? -42.922 -7.367 72.736 1.00 64.00 172 GLY A C 1
ATOM 1427 O O . GLY A 1 172 ? -42.000 -7.368 71.917 1.00 64.00 172 GLY A O 1
ATOM 1428 N N . LYS A 1 173 ? -43.291 -8.477 73.398 1.00 57.31 173 LYS A N 1
ATOM 1429 C CA . LYS A 1 173 ? -42.655 -9.807 73.264 1.00 57.31 173 LYS A CA 1
ATOM 1430 C C . LYS A 1 173 ? -42.428 -10.176 71.783 1.00 57.31 173 LYS A C 1
ATOM 1432 O O . LYS A 1 173 ? -43.384 -10.369 71.040 1.00 57.31 173 LYS A O 1
ATOM 1437 N N . ASN A 1 174 ? -41.156 -10.318 71.398 1.00 60.53 174 ASN A N 1
ATOM 1438 C CA . ASN A 1 174 ? -40.645 -10.877 70.131 1.00 60.53 174 ASN A CA 1
ATOM 1439 C C . ASN A 1 174 ? -40.733 -10.002 68.861 1.00 60.53 174 ASN A C 1
ATOM 1441 O O . ASN A 1 174 ? -40.517 -10.507 67.762 1.00 60.53 174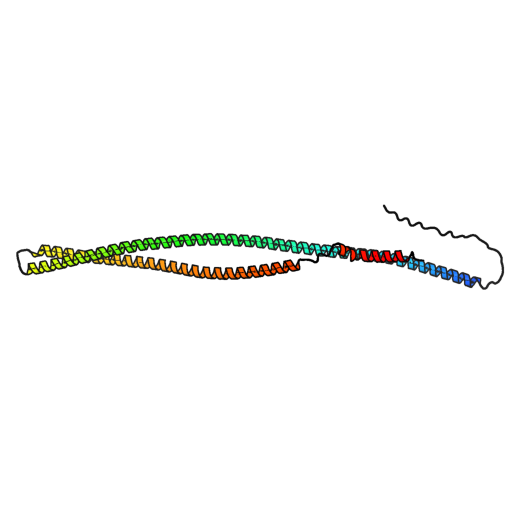 ASN A O 1
ATOM 1445 N N . GLY A 1 175 ? -40.977 -8.694 68.973 1.00 65.81 175 GLY A N 1
ATOM 1446 C CA . GLY A 1 175 ? -41.263 -7.855 67.801 1.00 65.81 175 GLY A CA 1
ATOM 1447 C C . GLY A 1 175 ? -40.125 -7.642 66.784 1.00 65.81 175 GLY A C 1
ATOM 1448 O O . GLY A 1 175 ? -40.421 -7.355 65.630 1.00 65.81 175 GLY A O 1
ATOM 1449 N N . CYS A 1 176 ? -38.844 -7.748 67.153 1.00 78.62 176 CYS A N 1
ATOM 1450 C CA . CYS A 1 176 ? -37.750 -7.208 66.321 1.00 78.62 176 CYS A CA 1
ATOM 1451 C C . CYS A 1 176 ? -36.938 -8.246 65.522 1.00 78.62 176 CYS A C 1
ATOM 1453 O O . CYS A 1 176 ? -36.270 -7.885 64.556 1.00 78.62 176 CYS A O 1
ATOM 1455 N N . VAL A 1 177 ? -37.002 -9.531 65.887 1.00 84.94 177 VAL A N 1
ATOM 1456 C CA . VAL A 1 177 ? -36.102 -10.567 65.338 1.00 84.94 177 VAL A CA 1
ATOM 1457 C C . VAL A 1 177 ? -36.252 -10.715 63.820 1.00 84.94 177 VAL A C 1
ATOM 1459 O O . VAL A 1 177 ? -35.255 -10.717 63.108 1.00 84.94 177 VAL A O 1
ATOM 1462 N N . ASN A 1 178 ? -37.486 -10.755 63.307 1.00 86.00 178 ASN A N 1
ATOM 1463 C CA . ASN A 1 178 ? -37.731 -10.893 61.866 1.00 86.00 178 ASN A CA 1
ATOM 1464 C C . ASN A 1 178 ? -37.212 -9.685 61.065 1.00 86.00 178 ASN A C 1
ATOM 1466 O O . ASN A 1 178 ? -36.578 -9.866 60.033 1.00 86.00 178 ASN A O 1
ATOM 1470 N N . VAL A 1 179 ? -37.417 -8.462 61.573 1.00 88.00 179 VAL A N 1
ATOM 1471 C CA . VAL A 1 179 ? -36.936 -7.220 60.930 1.00 88.00 179 VAL A CA 1
ATOM 1472 C C . VAL A 1 179 ? -35.407 -7.179 60.915 1.00 88.00 179 VAL A C 1
ATOM 1474 O O . VAL A 1 179 ? -34.801 -6.711 59.957 1.00 88.00 179 VAL A O 1
ATOM 1477 N N . GLN A 1 180 ? -34.770 -7.721 61.954 1.00 89.56 180 GLN A N 1
ATOM 1478 C CA . GLN A 1 180 ? -33.317 -7.798 62.040 1.00 89.56 180 GLN A CA 1
ATOM 1479 C C . GLN A 1 180 ? -32.721 -8.834 61.078 1.00 89.56 180 GLN A C 1
ATOM 1481 O O . GLN A 1 180 ? -31.689 -8.566 60.471 1.00 89.56 180 GLN A O 1
ATOM 1486 N N . ILE A 1 181 ? -33.391 -9.975 60.879 1.00 91.12 181 ILE A N 1
ATOM 1487 C CA . ILE A 1 181 ? -33.019 -10.945 59.837 1.00 91.12 181 ILE A CA 1
ATOM 1488 C C . ILE A 1 181 ? -33.133 -10.293 58.452 1.00 91.12 181 ILE A C 1
ATOM 1490 O O . ILE A 1 181 ? -32.192 -10.363 57.664 1.00 91.12 181 ILE A O 1
ATOM 1494 N N . GLU A 1 182 ? -34.239 -9.600 58.164 1.00 92.00 182 GLU A N 1
ATOM 1495 C CA . GLU A 1 182 ? -34.416 -8.881 56.895 1.00 92.00 182 GLU A CA 1
ATOM 1496 C C . GLU A 1 182 ? -33.351 -7.793 56.679 1.00 92.00 182 GLU A C 1
ATOM 1498 O O . GLU A 1 182 ? -32.852 -7.639 55.561 1.00 92.00 182 GLU A O 1
ATOM 1503 N N . LEU A 1 183 ? -32.941 -7.083 57.736 1.00 93.12 183 LEU A N 1
ATOM 1504 C CA . LEU A 1 183 ? -31.849 -6.110 57.679 1.00 93.12 183 LEU A CA 1
ATOM 1505 C C . LEU A 1 183 ? -30.518 -6.781 57.319 1.00 93.12 183 LEU A C 1
ATOM 1507 O O . LEU A 1 183 ? -29.846 -6.323 56.398 1.00 93.12 183 LEU A O 1
ATOM 1511 N N . CYS A 1 184 ? -30.163 -7.888 57.983 1.00 95.12 184 CYS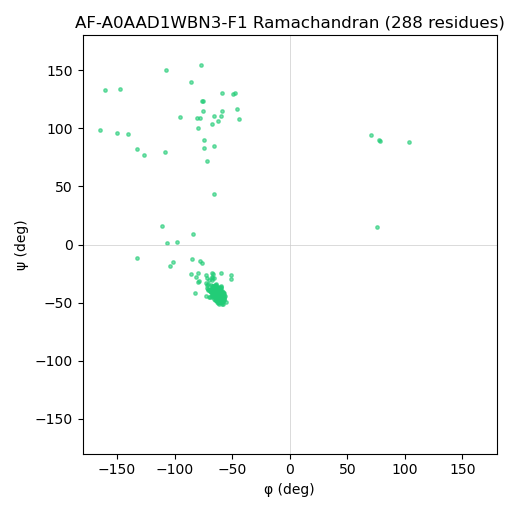 A N 1
ATOM 1512 C CA . CYS A 1 184 ? -28.949 -8.645 57.664 1.00 95.12 184 CYS A CA 1
ATOM 1513 C C . CYS A 1 184 ? -28.956 -9.135 56.210 1.00 95.12 184 CYS A C 1
ATOM 1515 O O . CYS A 1 184 ? -27.980 -8.923 55.497 1.00 95.12 184 CYS A O 1
ATOM 1517 N N . THR A 1 185 ? -30.071 -9.698 55.733 1.00 95.00 185 THR A N 1
ATOM 1518 C CA . THR A 1 185 ? -30.176 -10.142 54.330 1.00 95.00 185 THR A CA 1
ATOM 1519 C C . THR A 1 185 ? -30.068 -8.982 53.336 1.00 95.00 185 THR A C 1
ATOM 1521 O O . THR A 1 185 ? -29.405 -9.113 52.311 1.00 95.00 185 THR A O 1
ATOM 1524 N N . THR A 1 186 ? -30.658 -7.820 53.640 1.00 95.12 186 THR A N 1
ATOM 1525 C CA . THR A 1 186 ? -30.573 -6.625 52.781 1.00 95.12 186 THR A CA 1
ATOM 1526 C C . THR A 1 186 ? -29.139 -6.083 52.750 1.00 95.12 186 THR A C 1
ATOM 1528 O O . THR A 1 186 ? -28.632 -5.734 51.686 1.00 95.12 186 THR A O 1
ATOM 1531 N N . GLN A 1 187 ? -28.442 -6.090 53.889 1.00 96.31 187 GLN A N 1
ATOM 1532 C CA . GLN A 1 187 ? -27.031 -5.713 53.977 1.00 96.31 187 GLN A CA 1
ATOM 1533 C C . GLN A 1 187 ? -26.138 -6.651 53.148 1.00 96.31 187 GLN A C 1
ATOM 1535 O O . GLN A 1 187 ? -25.267 -6.183 52.413 1.00 96.31 187 GLN A O 1
ATOM 1540 N N . GLU A 1 188 ? -26.372 -7.964 53.219 1.00 96.19 188 GLU A N 1
ATOM 1541 C CA . GLU A 1 188 ? -25.664 -8.959 52.405 1.00 96.19 188 GLU A CA 1
ATOM 1542 C C . GLU A 1 188 ? -25.902 -8.741 50.904 1.00 96.19 188 GLU A C 1
ATOM 1544 O O . GLU A 1 188 ? -24.949 -8.776 50.124 1.00 96.19 188 GLU A O 1
ATOM 1549 N N . GLN A 1 189 ? -27.143 -8.447 50.496 1.00 97.19 189 GLN A N 1
ATOM 1550 C CA . GLN A 1 189 ? -27.484 -8.110 49.108 1.00 97.19 189 GLN A CA 1
ATOM 1551 C C . GLN A 1 189 ? -26.734 -6.864 48.622 1.00 97.19 189 GLN A C 1
ATOM 1553 O O . GLN A 1 189 ? -26.157 -6.890 47.535 1.00 97.19 189 GLN A O 1
ATOM 1558 N N . ILE A 1 190 ? -26.670 -5.802 49.435 1.00 95.06 190 ILE A N 1
ATOM 1559 C CA . ILE A 1 190 ? -25.914 -4.581 49.111 1.00 95.06 190 ILE A CA 1
ATOM 1560 C C . ILE A 1 190 ? -24.431 -4.903 48.925 1.00 95.06 190 ILE A C 1
ATOM 1562 O O . ILE A 1 190 ? -23.829 -4.487 47.935 1.00 95.06 190 ILE A O 1
ATOM 1566 N N . THR A 1 191 ? -23.834 -5.657 49.849 1.00 96.19 191 THR A N 1
ATOM 1567 C CA . THR A 1 191 ? -22.421 -6.042 49.763 1.00 96.19 191 THR A CA 1
ATOM 1568 C C . THR A 1 191 ? -22.150 -6.926 48.546 1.00 96.19 191 THR A C 1
ATOM 1570 O O . THR A 1 191 ? -21.152 -6.731 47.854 1.00 96.19 191 THR A O 1
ATOM 1573 N N . HIS A 1 192 ? -23.032 -7.874 48.227 1.00 96.56 192 HIS A N 1
ATOM 1574 C CA . HIS A 1 192 ? -22.889 -8.704 47.033 1.00 96.56 192 HIS A CA 1
ATOM 1575 C C . HIS A 1 192 ? -22.971 -7.872 45.746 1.00 96.56 192 HIS A C 1
ATOM 1577 O O . HIS A 1 192 ? -22.100 -7.985 44.880 1.00 96.56 192 HIS A O 1
ATOM 1583 N N . LEU A 1 193 ? -23.961 -6.982 45.651 1.00 96.88 193 LEU A N 1
ATOM 1584 C CA . LEU A 1 193 ? -24.152 -6.106 44.499 1.00 96.88 193 LEU A CA 1
ATOM 1585 C C . LEU A 1 193 ? -22.964 -5.153 44.306 1.00 96.88 193 LEU A C 1
ATOM 1587 O O . LEU A 1 193 ? -22.502 -4.971 43.184 1.00 96.88 193 LEU A O 1
ATOM 1591 N N . GLN A 1 194 ? -22.397 -4.614 45.389 1.00 95.69 194 GLN A N 1
ATOM 1592 C CA . GLN A 1 194 ? -21.177 -3.800 45.337 1.00 95.69 194 GLN A CA 1
ATOM 1593 C C . GLN A 1 194 ? -19.985 -4.566 44.742 1.00 95.69 194 GLN A C 1
ATOM 1595 O O . GLN A 1 194 ? -19.284 -4.024 43.887 1.00 95.69 194 GLN A O 1
ATOM 1600 N N . HIS A 1 195 ? -19.769 -5.825 45.138 1.00 97.00 195 HIS A N 1
ATOM 1601 C CA . HIS A 1 195 ? -18.702 -6.650 44.562 1.00 97.00 195 HIS A CA 1
ATOM 1602 C C . HIS A 1 195 ? -18.926 -6.924 43.068 1.00 97.00 195 HIS A C 1
ATOM 1604 O O . HIS A 1 195 ? -17.983 -6.827 42.280 1.00 97.00 195 HIS A O 1
ATOM 1610 N N . LEU A 1 196 ? -20.167 -7.216 42.661 1.00 96.62 196 LEU A N 1
ATOM 1611 C CA . LEU A 1 196 ? -20.515 -7.390 41.249 1.00 96.62 196 LEU A CA 1
ATOM 1612 C C . LEU A 1 196 ? -20.265 -6.106 40.451 1.00 96.62 196 LEU A C 1
ATOM 1614 O O . LEU A 1 196 ? -19.629 -6.160 39.400 1.00 96.62 196 LEU A O 1
ATOM 1618 N N . MET A 1 197 ? -20.689 -4.949 40.967 1.00 95.19 197 MET A N 1
ATOM 1619 C CA . MET A 1 197 ? -20.438 -3.649 40.340 1.00 95.19 197 MET A CA 1
ATOM 1620 C C . MET A 1 197 ? -18.942 -3.385 40.151 1.00 95.19 197 MET A C 1
ATOM 1622 O O . MET A 1 197 ? -18.541 -2.962 39.070 1.00 95.19 197 MET A O 1
ATOM 1626 N N . MET A 1 198 ? -18.104 -3.677 41.153 1.00 95.44 198 MET A N 1
ATOM 1627 C CA . MET A 1 198 ? -16.648 -3.517 41.041 1.00 95.44 198 MET A CA 1
ATOM 1628 C C . MET A 1 198 ? -16.050 -4.388 39.930 1.00 95.44 198 MET A C 1
ATOM 1630 O O . MET A 1 198 ? -15.242 -3.899 39.139 1.00 95.44 198 MET A O 1
ATOM 1634 N N . ALA A 1 199 ? -16.467 -5.654 39.834 1.00 93.88 199 ALA A N 1
ATOM 1635 C CA . ALA A 1 199 ? -16.012 -6.555 38.776 1.00 93.88 199 ALA A CA 1
ATOM 1636 C C . ALA A 1 199 ? -16.462 -6.080 37.380 1.00 93.88 199 ALA A C 1
ATOM 1638 O O . ALA A 1 199 ? -15.670 -6.095 36.436 1.00 93.88 199 ALA A O 1
ATOM 1639 N N . GLN A 1 200 ? -17.705 -5.598 37.249 1.00 95.06 200 GLN A N 1
ATOM 1640 C CA . GLN A 1 200 ? -18.203 -5.037 35.987 1.00 95.06 200 GLN A CA 1
ATOM 1641 C C . GLN A 1 200 ? -17.469 -3.743 35.605 1.00 95.06 200 GLN A C 1
ATOM 1643 O O . GLN A 1 200 ? -17.112 -3.576 34.443 1.00 95.06 200 GLN A O 1
ATOM 1648 N N . HIS A 1 201 ? -17.161 -2.866 36.566 1.00 92.50 201 HIS A N 1
ATOM 1649 C CA . HIS A 1 201 ? -16.347 -1.667 36.331 1.00 92.50 201 HIS A CA 1
ATOM 1650 C C . HIS A 1 201 ? -14.944 -2.005 35.822 1.00 92.50 201 HIS A C 1
ATOM 1652 O O . HIS A 1 201 ? -14.465 -1.365 34.887 1.00 92.50 201 HIS A O 1
ATOM 1658 N N . GLN A 1 202 ? -14.294 -3.025 36.392 1.00 95.06 202 GLN A N 1
ATOM 1659 C CA . GLN A 1 202 ? -12.993 -3.485 35.901 1.00 95.06 202 GLN A CA 1
ATOM 1660 C C . GLN A 1 202 ? -13.085 -3.986 34.455 1.00 95.06 202 GLN A C 1
ATOM 1662 O O . GLN A 1 202 ? -12.283 -3.571 33.622 1.00 95.06 202 GLN A O 1
ATOM 1667 N N . SER A 1 203 ? -14.089 -4.810 34.135 1.00 94.44 203 SER A N 1
ATOM 1668 C CA . SER A 1 203 ? -14.302 -5.296 32.764 1.00 94.44 203 SER A CA 1
ATOM 1669 C C . SER A 1 203 ? -14.649 -4.179 31.776 1.00 94.44 203 SER A C 1
ATOM 1671 O O . SER A 1 203 ? -14.270 -4.255 30.608 1.00 94.44 203 SER A O 1
ATOM 1673 N N . LEU A 1 204 ? -15.395 -3.161 32.206 1.00 94.50 204 LEU A N 1
ATOM 1674 C CA . LEU A 1 204 ? -15.696 -1.998 31.378 1.00 94.50 204 LEU A CA 1
ATOM 1675 C C . LEU A 1 204 ? -14.416 -1.205 31.088 1.00 94.50 204 LEU A C 1
ATOM 1677 O O . LEU A 1 204 ? -14.163 -0.846 29.941 1.00 94.50 204 LEU A O 1
ATOM 1681 N N . GLY A 1 205 ? -13.579 -0.996 32.108 1.00 94.69 205 GLY A N 1
ATOM 1682 C CA . GLY A 1 205 ? -12.292 -0.316 31.972 1.00 94.69 205 GLY A CA 1
ATOM 1683 C C . GLY A 1 205 ? -11.361 -0.998 30.968 1.00 94.69 205 GLY A C 1
ATOM 1684 O O . GLY A 1 205 ? -10.800 -0.319 30.109 1.00 94.69 205 GLY A O 1
ATOM 1685 N N . THR A 1 206 ? -11.248 -2.330 31.009 1.00 95.06 206 THR A N 1
ATOM 1686 C CA . THR A 1 206 ? -10.411 -3.070 30.048 1.00 95.06 206 THR A CA 1
ATOM 1687 C C . THR A 1 206 ? -10.936 -2.951 28.619 1.00 95.06 206 THR A C 1
ATOM 1689 O O . THR A 1 206 ? -10.155 -2.718 27.702 1.00 95.06 206 THR A O 1
ATOM 1692 N N . LEU A 1 207 ? -12.253 -3.037 28.407 1.00 93.00 207 LEU A N 1
ATOM 1693 C CA . LEU A 1 207 ? -12.852 -2.883 27.076 1.00 93.00 207 LEU A CA 1
ATOM 1694 C C . LEU A 1 207 ? -12.698 -1.463 26.517 1.00 93.00 207 LEU A C 1
ATOM 1696 O O . LEU A 1 207 ? -12.443 -1.304 25.323 1.00 93.00 207 LEU A O 1
ATOM 1700 N N . ILE A 1 208 ? -12.832 -0.435 27.362 1.00 92.81 208 ILE A N 1
ATOM 1701 C CA . ILE A 1 208 ? -12.587 0.961 26.974 1.00 92.81 208 ILE A CA 1
ATOM 1702 C C . ILE A 1 208 ? -11.128 1.140 26.551 1.00 92.81 208 ILE A C 1
ATOM 1704 O O . ILE A 1 208 ? -10.870 1.748 25.512 1.00 92.81 208 ILE A O 1
ATOM 1708 N N . GLN A 1 209 ? -10.187 0.582 27.316 1.00 96.12 209 GLN A N 1
ATOM 1709 C CA . GLN A 1 209 ? -8.770 0.636 26.977 1.00 96.12 209 GLN A CA 1
ATOM 1710 C C . GLN A 1 209 ? -8.487 -0.056 25.635 1.00 96.12 209 GLN A C 1
ATOM 1712 O O . GLN A 1 209 ? -7.884 0.556 24.758 1.00 96.12 209 GLN A O 1
ATOM 1717 N N . GLU A 1 210 ? -8.976 -1.284 25.434 1.00 93.06 210 GLU A N 1
ATOM 1718 C CA . GLU A 1 210 ? -8.811 -2.016 24.170 1.00 93.06 210 GLU A CA 1
ATOM 1719 C C . GLU A 1 210 ? -9.385 -1.239 22.971 1.00 93.06 210 GLU A C 1
ATOM 1721 O O . GLU A 1 210 ? -8.767 -1.180 21.905 1.00 93.06 210 GLU A O 1
ATOM 1726 N N . ARG A 1 211 ? -10.561 -0.616 23.130 1.00 93.62 211 ARG A N 1
ATOM 1727 C CA . ARG A 1 211 ? -11.173 0.226 22.091 1.00 93.62 211 ARG A CA 1
ATOM 1728 C C . ARG A 1 211 ? -10.285 1.425 21.754 1.00 93.62 211 ARG A C 1
ATOM 1730 O O . ARG A 1 211 ? -10.096 1.721 20.574 1.00 93.62 211 ARG A O 1
ATOM 1737 N N . GLU A 1 212 ? -9.759 2.119 22.762 1.00 94.06 212 GLU A N 1
ATOM 1738 C CA . GLU A 1 212 ? -8.915 3.298 22.549 1.00 94.06 212 GLU A CA 1
ATOM 1739 C C . GLU A 1 212 ? -7.572 2.920 21.908 1.00 94.06 212 GLU A C 1
ATOM 1741 O O . GLU A 1 212 ? -7.119 3.599 20.991 1.00 94.06 212 GLU A O 1
ATOM 1746 N N . GLU A 1 213 ? -6.972 1.792 22.295 1.00 94.88 213 GLU A N 1
ATOM 1747 C CA . GLU A 1 213 ? -5.766 1.260 21.650 1.00 94.88 213 GLU A CA 1
ATOM 1748 C C . GLU A 1 213 ? -5.993 0.970 20.158 1.00 94.88 213 GLU A C 1
ATOM 1750 O O . GLU A 1 213 ? -5.178 1.350 19.315 1.00 94.88 213 GLU A O 1
ATOM 1755 N N . LEU A 1 214 ? -7.114 0.331 19.803 1.00 92.19 214 LEU A N 1
ATOM 1756 C CA . LEU A 1 214 ? -7.464 0.082 18.401 1.00 92.19 214 LEU A CA 1
ATOM 1757 C C . LEU A 1 214 ? -7.699 1.380 17.622 1.00 92.19 214 LEU A C 1
ATOM 1759 O O . LEU A 1 214 ? -7.265 1.491 16.476 1.00 92.19 214 LEU A O 1
ATOM 1763 N N . LYS A 1 215 ? -8.349 2.364 18.243 1.00 93.50 215 LYS A N 1
ATOM 1764 C CA . LYS A 1 215 ? -8.588 3.682 17.651 1.00 93.50 215 LYS A CA 1
ATOM 1765 C C . LYS A 1 215 ? -7.285 4.448 17.407 1.00 93.50 215 LYS A C 1
ATOM 1767 O O . LYS A 1 215 ? -7.116 5.005 16.328 1.00 93.50 215 LYS A O 1
ATOM 1772 N N . ASN A 1 216 ? -6.343 4.413 18.348 1.00 95.00 216 ASN A N 1
ATOM 1773 C CA . ASN A 1 216 ? -5.023 5.024 18.174 1.00 95.00 216 ASN A CA 1
ATOM 1774 C C . ASN A 1 216 ? -4.255 4.371 17.020 1.00 95.00 216 ASN A C 1
ATOM 1776 O O . ASN A 1 216 ? -3.703 5.066 16.174 1.00 95.00 216 ASN A O 1
ATOM 1780 N N . ARG A 1 217 ? -4.289 3.036 16.919 1.00 92.44 217 ARG A N 1
ATOM 1781 C CA . ARG A 1 217 ? -3.682 2.316 15.788 1.00 92.44 217 ARG A CA 1
ATOM 1782 C C . ARG A 1 217 ? -4.313 2.683 14.446 1.00 92.44 217 ARG A C 1
ATOM 1784 O O . ARG A 1 217 ? -3.606 2.746 13.447 1.00 92.44 217 ARG A O 1
ATOM 1791 N N . LEU A 1 218 ? -5.629 2.896 14.405 1.00 92.31 218 LEU A N 1
ATOM 1792 C CA . LEU A 1 218 ? -6.315 3.362 13.199 1.00 92.31 218 LEU A CA 1
ATOM 1793 C C . LEU A 1 218 ? -5.837 4.768 12.813 1.00 92.31 218 LEU A C 1
ATOM 1795 O O . LEU A 1 218 ? -5.489 4.995 11.659 1.00 92.31 218 LEU A O 1
ATOM 1799 N N . GLN A 1 219 ? -5.728 5.667 13.792 1.00 94.19 219 GLN A N 1
ATOM 1800 C CA . GLN A 1 219 ? -5.223 7.021 13.582 1.00 94.19 219 GLN A CA 1
ATOM 1801 C C . GLN A 1 219 ? -3.773 7.034 13.065 1.00 94.19 219 GLN A C 1
ATOM 1803 O O . GLN A 1 219 ? -3.471 7.753 12.119 1.00 94.19 219 GLN A O 1
ATOM 1808 N N . GLU A 1 220 ? -2.888 6.182 13.593 1.00 93.31 220 GLU A N 1
ATOM 1809 C CA . GLU A 1 220 ? -1.521 6.019 13.065 1.00 93.31 220 GLU A CA 1
ATOM 1810 C C . GLU A 1 220 ? -1.509 5.569 11.591 1.00 93.31 220 GLU A C 1
ATOM 1812 O O . GLU A 1 220 ? -0.652 5.982 10.797 1.00 93.31 220 GLU A O 1
ATOM 1817 N N . GLN A 1 221 ? -2.454 4.706 11.200 1.00 92.81 221 GLN A N 1
ATOM 1818 C CA . GLN A 1 221 ? -2.599 4.292 9.804 1.00 92.81 221 GLN A CA 1
ATOM 1819 C C . GLN A 1 221 ? -3.117 5.435 8.925 1.00 92.81 221 GLN A C 1
ATOM 1821 O O . GLN A 1 221 ? -2.605 5.592 7.815 1.00 92.81 221 GLN A O 1
ATOM 1826 N N . ASP A 1 222 ? -4.048 6.255 9.412 1.00 93.50 222 ASP A N 1
ATOM 1827 C CA . ASP A 1 222 ? -4.525 7.451 8.706 1.00 93.50 222 ASP A CA 1
ATOM 1828 C C . ASP A 1 222 ? -3.396 8.474 8.492 1.00 93.50 222 ASP A C 1
ATOM 1830 O O . ASP A 1 222 ? -3.202 8.947 7.369 1.00 93.50 222 ASP A O 1
ATOM 1834 N N . ASP A 1 223 ? -2.565 8.725 9.507 1.00 93.94 223 ASP A N 1
ATOM 1835 C CA . ASP A 1 223 ? -1.383 9.592 9.390 1.00 93.94 223 ASP A CA 1
ATOM 1836 C C . ASP A 1 223 ? -0.380 9.041 8.361 1.00 93.94 223 ASP A C 1
ATOM 1838 O O . ASP A 1 223 ? 0.233 9.775 7.578 1.00 93.94 223 ASP A O 1
ATOM 1842 N N . THR A 1 224 ? -0.212 7.718 8.318 1.00 92.94 224 THR A N 1
ATOM 1843 C CA . T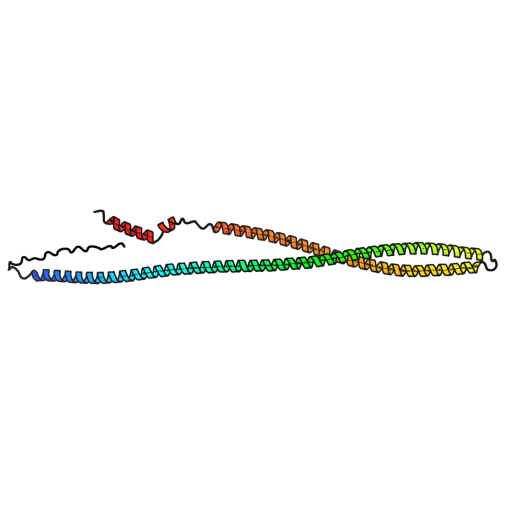HR A 1 224 ? 0.639 7.059 7.317 1.00 92.94 224 THR A CA 1
ATOM 1844 C C . THR A 1 224 ? 0.069 7.224 5.905 1.00 92.94 224 THR A C 1
ATOM 1846 O O . THR A 1 224 ? 0.823 7.478 4.961 1.00 92.94 224 THR A O 1
ATOM 1849 N N . ILE A 1 225 ? -1.252 7.103 5.742 1.00 93.06 225 ILE A N 1
ATOM 1850 C CA . ILE A 1 225 ? -1.941 7.324 4.464 1.00 93.06 225 ILE A CA 1
ATOM 1851 C C . ILE A 1 225 ? -1.728 8.764 3.991 1.00 93.06 225 ILE A C 1
ATOM 1853 O O . ILE A 1 225 ? -1.405 8.967 2.818 1.00 93.06 225 ILE A O 1
ATOM 1857 N N . GLU A 1 226 ? -1.856 9.748 4.879 1.00 95.31 226 GLU A N 1
ATOM 1858 C CA . GLU A 1 226 ? -1.654 11.163 4.555 1.00 95.31 226 GLU A CA 1
ATOM 1859 C C . GLU A 1 226 ? -0.217 11.426 4.068 1.00 95.31 226 GLU A C 1
ATOM 1861 O O . GLU A 1 226 ? -0.013 11.952 2.971 1.00 95.31 226 GLU A O 1
ATOM 1866 N N . ASN A 1 227 ? 0.791 10.925 4.791 1.00 95.25 227 ASN A N 1
ATOM 1867 C CA . ASN A 1 227 ? 2.201 11.026 4.389 1.00 95.25 227 ASN A CA 1
ATOM 1868 C C . ASN A 1 227 ? 2.478 10.394 3.010 1.00 95.25 227 ASN A C 1
ATOM 1870 O O . ASN A 1 227 ? 3.235 10.926 2.189 1.00 95.25 227 ASN A O 1
ATOM 1874 N N . LEU A 1 228 ? 1.877 9.233 2.727 1.00 94.25 228 LEU A N 1
ATOM 1875 C CA . LEU A 1 228 ? 2.026 8.572 1.430 1.00 94.25 228 LEU A CA 1
ATOM 1876 C C . LEU A 1 228 ? 1.347 9.360 0.305 1.00 94.25 228 LEU A C 1
ATOM 1878 O O . LEU A 1 228 ? 1.912 9.449 -0.788 1.00 94.25 228 LEU A O 1
ATOM 1882 N N . ARG A 1 229 ? 0.184 9.967 0.562 1.00 94.44 229 ARG A N 1
ATOM 1883 C CA . ARG A 1 229 ? -0.499 10.850 -0.396 1.00 94.44 229 ARG A CA 1
ATOM 1884 C C . ARG A 1 229 ? 0.364 12.052 -0.762 1.00 94.44 229 ARG A C 1
ATOM 1886 O O . ARG A 1 229 ? 0.513 12.345 -1.946 1.00 94.44 229 ARG A O 1
ATOM 1893 N N . GLU A 1 230 ? 0.994 12.703 0.213 1.00 95.19 230 GLU A N 1
ATOM 1894 C CA . GLU A 1 230 ? 1.924 13.810 -0.047 1.00 95.19 230 GLU A CA 1
ATOM 1895 C C . GLU A 1 230 ? 3.104 13.378 -0.928 1.00 95.19 230 GLU A C 1
ATOM 1897 O O . GLU A 1 230 ? 3.454 14.057 -1.900 1.00 95.19 230 GLU A O 1
ATOM 1902 N N . LYS A 1 231 ? 3.687 12.206 -0.645 1.00 96.06 231 LYS A N 1
ATOM 1903 C CA . LYS A 1 231 ? 4.781 11.646 -1.448 1.00 96.06 231 LYS A CA 1
ATOM 1904 C C . LYS A 1 231 ? 4.347 11.331 -2.881 1.00 96.06 231 LYS A C 1
ATOM 1906 O O . LYS A 1 231 ? 5.109 11.604 -3.810 1.00 96.06 231 LYS A O 1
ATOM 1911 N N . ILE A 1 232 ? 3.146 10.782 -3.072 1.00 94.50 232 ILE A N 1
ATOM 1912 C CA . ILE A 1 232 ? 2.566 10.546 -4.402 1.00 94.50 232 ILE A CA 1
ATOM 1913 C C . ILE A 1 232 ? 2.423 11.875 -5.146 1.00 94.50 232 ILE A C 1
ATOM 1915 O O . ILE A 1 232 ? 2.940 11.994 -6.253 1.00 94.50 232 ILE A O 1
ATOM 1919 N N . ASN A 1 233 ? 1.840 12.897 -4.516 1.00 95.50 233 ASN A N 1
ATOM 1920 C CA . ASN A 1 233 ? 1.658 14.217 -5.126 1.00 95.50 233 ASN A CA 1
ATOM 1921 C C . ASN A 1 233 ? 2.995 14.842 -5.574 1.00 95.50 233 ASN A C 1
ATOM 1923 O O . ASN A 1 233 ? 3.098 15.402 -6.671 1.00 95.50 233 ASN A O 1
ATOM 1927 N N . LEU A 1 234 ? 4.046 14.718 -4.754 1.00 95.69 234 LEU A N 1
ATOM 1928 C CA . LEU A 1 234 ? 5.391 15.180 -5.107 1.00 95.69 234 LEU A CA 1
ATOM 1929 C C . LEU A 1 234 ? 5.947 14.431 -6.328 1.00 95.69 234 LEU A C 1
ATOM 1931 O O . LEU A 1 234 ? 6.436 15.060 -7.272 1.00 95.69 234 LEU A O 1
ATOM 1935 N N . LEU A 1 235 ? 5.864 13.098 -6.324 1.00 94.88 235 LEU A N 1
ATOM 1936 C CA . LEU A 1 235 ? 6.353 12.255 -7.418 1.00 94.88 235 LEU A CA 1
ATOM 1937 C C . LEU A 1 235 ? 5.566 12.476 -8.715 1.00 94.88 235 LEU A C 1
ATOM 1939 O O . LEU A 1 235 ? 6.157 12.500 -9.793 1.00 94.88 235 LEU A O 1
ATOM 1943 N N . GLU A 1 236 ? 4.254 12.684 -8.638 1.00 93.94 236 GLU A N 1
A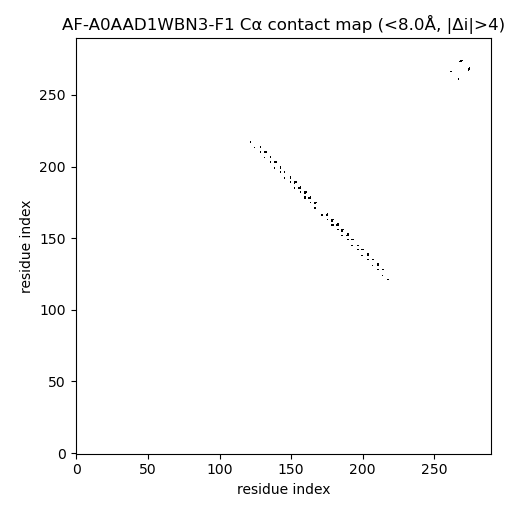TOM 1944 C CA . GLU A 1 236 ? 3.410 13.020 -9.786 1.00 93.94 236 GLU A CA 1
ATOM 1945 C C . GLU A 1 236 ? 3.812 14.358 -10.413 1.00 93.94 236 GLU A C 1
ATOM 1947 O O . GLU A 1 236 ? 3.940 14.456 -11.638 1.00 93.94 236 GLU A O 1
ATOM 1952 N N . SER A 1 237 ? 4.081 15.373 -9.587 1.00 93.94 237 SER A N 1
ATOM 1953 C CA . SER A 1 237 ? 4.583 16.671 -10.049 1.00 93.94 237 SER A CA 1
ATOM 1954 C C . SER A 1 237 ? 5.941 16.536 -10.753 1.00 93.94 237 SER A C 1
ATOM 1956 O O . SER A 1 237 ? 6.114 17.023 -11.875 1.00 93.94 237 SER A O 1
ATOM 1958 N N . GLN A 1 238 ? 6.879 15.790 -10.157 1.00 94.94 238 GLN A N 1
ATOM 1959 C CA . GLN A 1 238 ? 8.186 15.504 -10.762 1.00 94.94 238 GLN A CA 1
ATOM 1960 C C . GLN A 1 238 ? 8.056 14.733 -12.083 1.00 94.94 238 GLN A C 1
ATOM 1962 O O . GLN A 1 238 ? 8.695 15.087 -13.076 1.00 94.94 238 GLN A O 1
ATOM 1967 N N . ASN A 1 239 ? 7.192 13.717 -12.139 1.00 93.56 239 ASN A N 1
ATOM 1968 C CA . ASN A 1 239 ? 6.918 12.967 -13.365 1.00 93.56 239 ASN A CA 1
ATOM 1969 C C . ASN A 1 239 ? 6.330 13.858 -14.459 1.00 93.56 239 ASN A C 1
ATOM 1971 O O . ASN A 1 239 ? 6.728 13.756 -15.622 1.00 93.56 239 ASN A O 1
ATOM 1975 N N . LYS A 1 240 ? 5.416 14.766 -14.106 1.00 94.50 240 LYS A N 1
ATOM 1976 C CA . LYS A 1 240 ? 4.848 15.741 -15.043 1.00 94.50 240 LYS A CA 1
ATOM 1977 C C . LYS A 1 240 ? 5.926 16.675 -15.600 1.00 94.50 240 LYS A C 1
ATOM 1979 O O . LYS A 1 240 ? 5.946 16.929 -16.807 1.00 94.50 240 LYS A O 1
ATOM 1984 N N . GLU A 1 241 ? 6.848 17.143 -14.761 1.00 93.69 241 GLU A N 1
ATOM 1985 C CA . GLU A 1 241 ? 7.982 17.969 -15.189 1.00 93.69 241 GLU A CA 1
ATOM 1986 C C . GLU A 1 241 ? 8.929 17.201 -16.125 1.00 93.69 241 GLU A C 1
ATOM 1988 O O . GLU A 1 241 ? 9.288 17.700 -17.197 1.00 93.69 241 GLU A O 1
ATOM 1993 N N . LEU A 1 242 ? 9.311 15.975 -15.753 1.00 93.19 242 LEU A N 1
ATOM 1994 C CA . LEU A 1 242 ? 10.180 15.112 -16.555 1.00 93.19 242 LEU A CA 1
ATOM 1995 C C . LEU A 1 242 ? 9.551 14.786 -17.908 1.00 93.19 242 LEU A C 1
ATOM 1997 O O . LEU A 1 242 ? 10.215 14.930 -18.935 1.00 93.19 242 LEU A O 1
ATOM 2001 N N . LYS A 1 243 ? 8.261 14.439 -17.935 1.00 92.31 243 LYS A N 1
ATOM 2002 C CA . LYS A 1 243 ? 7.509 14.223 -19.174 1.00 92.31 243 LYS A CA 1
ATOM 2003 C C . LYS A 1 243 ? 7.557 15.462 -20.071 1.00 92.31 243 LYS A C 1
ATOM 2005 O O . LYS A 1 243 ? 7.907 15.353 -21.244 1.00 92.31 243 LYS A O 1
ATOM 2010 N N . GLY A 1 244 ? 7.334 16.650 -19.506 1.00 91.62 244 GLY A N 1
ATOM 2011 C CA . GLY A 1 244 ? 7.463 17.911 -20.238 1.00 91.62 244 GLY A CA 1
ATOM 2012 C C . GLY A 1 244 ? 8.882 18.173 -20.771 1.00 91.62 244 GLY A C 1
ATOM 2013 O O . GLY A 1 244 ? 9.044 18.698 -21.876 1.00 91.62 244 GLY A O 1
ATOM 2014 N N . LYS A 1 245 ? 9.936 17.797 -20.031 1.00 91.75 245 LYS A N 1
ATOM 2015 C CA . LYS A 1 245 ? 11.332 17.874 -20.510 1.00 91.75 245 LYS A CA 1
ATOM 2016 C C . LYS A 1 245 ? 11.589 16.899 -21.662 1.00 91.75 245 LYS A C 1
ATOM 2018 O O . LYS A 1 245 ? 12.191 17.301 -22.658 1.00 91.75 245 LYS A O 1
ATOM 2023 N N . VAL A 1 246 ? 11.106 15.661 -21.561 1.00 87.31 246 VAL A N 1
ATOM 2024 C CA . VAL A 1 246 ? 11.231 14.635 -22.610 1.00 87.31 246 VAL A CA 1
ATOM 2025 C C . VAL A 1 246 ? 10.528 15.078 -23.892 1.00 87.31 246 VAL A C 1
ATOM 2027 O O . VAL A 1 246 ? 11.135 15.034 -24.959 1.00 87.31 246 VAL A O 1
ATOM 2030 N N . GLU A 1 247 ? 9.303 15.597 -23.800 1.00 88.50 247 GLU A N 1
ATOM 2031 C CA . GLU A 1 247 ? 8.563 16.132 -24.951 1.00 88.50 247 GLU A CA 1
ATOM 2032 C C . GLU A 1 247 ? 9.324 17.282 -25.631 1.00 88.50 247 GLU A C 1
ATOM 2034 O O . GLU A 1 247 ? 9.455 17.318 -26.855 1.00 88.50 247 GLU A O 1
ATOM 2039 N N . LYS A 1 248 ? 9.915 18.201 -24.854 1.00 83.88 248 LYS A N 1
ATOM 2040 C CA . LYS A 1 248 ? 10.755 19.285 -25.396 1.00 83.88 248 LYS A CA 1
ATOM 2041 C C . LYS A 1 248 ? 11.993 18.762 -26.129 1.00 83.88 248 LYS A C 1
ATOM 2043 O O . LYS A 1 248 ? 12.358 19.329 -27.159 1.00 83.88 248 LYS A O 1
ATOM 2048 N N . VAL A 1 249 ? 12.653 17.723 -25.614 1.00 81.88 249 VAL A N 1
ATOM 2049 C CA . VAL A 1 249 ? 13.822 17.108 -26.266 1.00 81.88 249 VAL A CA 1
ATOM 2050 C C . VAL A 1 249 ? 13.406 16.365 -27.536 1.00 81.88 249 VAL A C 1
ATOM 2052 O O . VAL A 1 249 ? 14.019 16.596 -28.575 1.00 81.88 249 VAL A O 1
ATOM 2055 N N . GLY A 1 250 ? 12.329 15.574 -27.490 1.00 72.31 250 GLY A N 1
ATOM 2056 C CA . GLY A 1 250 ? 11.768 14.883 -28.658 1.00 72.31 250 GLY A CA 1
ATOM 2057 C C . GLY A 1 250 ? 11.376 15.843 -29.787 1.00 72.31 250 GLY A C 1
ATOM 2058 O O . GLY A 1 250 ? 11.717 15.631 -30.949 1.00 72.31 250 GLY A O 1
ATOM 2059 N N . ASN A 1 251 ? 10.761 16.976 -29.443 1.00 66.81 251 ASN A N 1
ATOM 2060 C CA . ASN A 1 251 ? 10.404 18.014 -30.411 1.00 66.81 251 ASN A CA 1
ATOM 2061 C C . ASN A 1 251 ? 11.630 18.716 -31.024 1.00 66.81 251 ASN A C 1
ATOM 2063 O O . ASN A 1 251 ? 11.578 19.174 -32.168 1.00 66.81 251 ASN A O 1
ATOM 2067 N N . LYS A 1 252 ? 12.744 18.827 -30.286 1.00 65.62 252 LYS A N 1
ATOM 2068 C CA . LYS A 1 252 ? 14.001 19.386 -30.811 1.00 65.62 252 LYS A CA 1
ATOM 2069 C C . LYS A 1 252 ? 14.678 18.422 -31.781 1.00 65.62 252 LYS A C 1
ATOM 2071 O O . LYS A 1 252 ? 15.085 18.856 -32.856 1.00 65.62 252 LYS A O 1
ATOM 2076 N N . THR A 1 253 ? 14.757 17.132 -31.462 1.00 54.00 253 THR A N 1
ATOM 2077 C CA . THR A 1 253 ? 15.342 16.127 -32.364 1.00 54.00 253 THR A CA 1
ATOM 2078 C C . THR A 1 253 ? 14.537 15.970 -33.652 1.00 54.00 253 THR A C 1
ATOM 2080 O O . THR A 1 253 ? 15.145 15.892 -34.714 1.00 54.00 253 THR A O 1
ATOM 2083 N N . GLN A 1 254 ? 13.202 16.053 -33.602 1.00 53.88 254 GLN A N 1
ATOM 2084 C CA . GLN A 1 254 ? 12.335 15.999 -34.790 1.00 53.88 254 GLN A CA 1
ATOM 2085 C C . GLN A 1 254 ? 12.485 17.217 -35.729 1.00 53.88 254 GLN A C 1
ATOM 2087 O O . GLN A 1 254 ? 12.219 17.122 -36.928 1.00 53.88 254 GLN A O 1
ATOM 2092 N N . LYS A 1 255 ? 12.936 18.373 -35.213 1.00 52.16 255 LYS A N 1
ATOM 2093 C CA . LYS A 1 255 ? 13.276 19.553 -36.033 1.00 52.16 255 LYS A CA 1
ATOM 2094 C C . LYS A 1 255 ? 14.643 19.432 -36.710 1.00 52.16 255 LYS A C 1
ATOM 2096 O O . LYS A 1 255 ? 14.804 19.958 -37.806 1.00 52.16 255 LYS A O 1
ATOM 2101 N N . ILE A 1 256 ? 15.601 18.746 -36.084 1.00 49.16 256 ILE A N 1
ATOM 2102 C CA . ILE A 1 256 ? 16.969 18.577 -36.604 1.00 49.16 256 ILE A CA 1
ATOM 2103 C C . ILE A 1 256 ? 17.031 17.443 -37.645 1.00 49.16 256 ILE A C 1
ATOM 2105 O O . ILE A 1 256 ? 17.836 17.502 -38.567 1.00 49.16 256 ILE A O 1
ATOM 2109 N N . SER A 1 257 ? 16.144 16.445 -37.564 1.00 49.34 257 SER A N 1
ATOM 2110 C CA . SER A 1 257 ? 16.064 15.325 -38.516 1.00 49.34 257 SER A CA 1
ATOM 2111 C C . SER A 1 257 ? 15.253 15.605 -39.789 1.00 49.34 257 SER A C 1
ATOM 2113 O O . SER A 1 257 ? 15.081 14.703 -40.611 1.00 49.34 257 SER A O 1
ATOM 2115 N N . LYS A 1 258 ? 14.845 16.858 -40.042 1.00 49.38 258 LYS A N 1
ATOM 2116 C CA . LYS A 1 258 ? 14.557 17.311 -41.413 1.00 49.38 258 LYS A CA 1
ATOM 2117 C C . LYS A 1 258 ? 15.886 17.449 -42.153 1.00 49.38 258 LYS A C 1
ATOM 2119 O O . LYS A 1 258 ? 16.369 18.554 -42.382 1.00 49.38 258 LYS A O 1
ATOM 2124 N N . GLY A 1 259 ? 16.488 16.304 -42.475 1.00 45.91 259 GLY A N 1
ATOM 2125 C CA . GLY A 1 259 ? 17.610 16.231 -43.392 1.00 45.91 259 GLY A CA 1
ATOM 2126 C C . GLY A 1 259 ? 17.243 17.018 -44.638 1.00 45.91 259 GLY A C 1
ATOM 2127 O O . GLY A 1 259 ? 16.142 16.869 -45.174 1.00 45.91 259 GLY A O 1
ATOM 2128 N N . THR A 1 260 ? 18.134 17.915 -45.041 1.00 41.06 260 THR A N 1
ATOM 2129 C CA . THR A 1 260 ? 18.079 18.616 -46.314 1.00 41.06 260 THR A CA 1
ATOM 2130 C C . THR A 1 260 ? 17.734 17.576 -47.372 1.00 41.06 260 THR A C 1
ATOM 2132 O O . THR A 1 260 ? 18.537 16.689 -47.658 1.00 41.06 260 THR A O 1
ATOM 2135 N N . SER A 1 261 ? 16.508 17.629 -47.895 1.00 43.44 261 SER A N 1
ATOM 2136 C CA . SER A 1 261 ? 16.112 16.860 -49.066 1.00 43.44 261 SER A CA 1
ATOM 2137 C C . SER A 1 261 ? 16.931 17.426 -50.220 1.00 43.44 261 SER A C 1
ATOM 2139 O O . SER A 1 261 ? 16.531 18.371 -50.899 1.00 43.44 261 SER A O 1
ATOM 2141 N N . VAL A 1 262 ? 18.158 16.928 -50.361 1.00 44.81 262 VAL A N 1
ATOM 2142 C CA . VAL A 1 262 ? 18.959 17.147 -51.553 1.00 44.81 262 VAL A CA 1
ATOM 2143 C C . VAL A 1 262 ? 18.211 16.384 -52.627 1.00 44.81 262 VAL A C 1
ATOM 2145 O O . VAL A 1 262 ? 18.202 15.156 -52.635 1.00 44.81 262 VAL A O 1
ATOM 2148 N N . LYS A 1 263 ? 17.493 17.128 -53.474 1.00 46.97 263 LYS A N 1
ATOM 2149 C CA . LYS A 1 263 ? 16.852 16.578 -54.665 1.00 46.97 263 LYS A CA 1
ATOM 2150 C C . LYS A 1 263 ? 17.890 15.721 -55.379 1.00 46.97 263 LYS A C 1
ATOM 2152 O O . LYS A 1 263 ? 19.000 16.189 -55.617 1.00 46.97 263 LYS A O 1
ATOM 2157 N N . GLU A 1 264 ? 17.518 14.500 -55.729 1.00 50.31 264 GLU A N 1
ATOM 2158 C CA . GLU A 1 264 ? 18.365 13.523 -56.425 1.00 50.31 264 GLU A CA 1
ATOM 2159 C C . GLU A 1 264 ? 19.019 14.123 -57.691 1.00 50.31 264 GLU A C 1
ATOM 2161 O O . GLU A 1 264 ? 20.153 13.807 -58.036 1.00 50.31 264 GLU A O 1
ATOM 2166 N N . SER A 1 265 ? 18.381 15.144 -58.279 1.00 54.16 265 SER A N 1
ATOM 2167 C CA . SER A 1 265 ? 18.912 15.973 -59.368 1.00 54.16 265 SER A CA 1
ATOM 2168 C C . SER A 1 265 ? 20.219 16.729 -59.063 1.00 54.16 265 SER A C 1
ATOM 2170 O O . SER A 1 265 ? 20.929 17.102 -59.995 1.00 54.16 265 SER A O 1
ATOM 2172 N N . MET A 1 266 ? 20.535 17.014 -57.792 1.00 49.03 266 MET A N 1
ATOM 2173 C CA . MET A 1 266 ? 21.775 17.699 -57.388 1.00 49.03 266 MET A CA 1
ATOM 2174 C C . MET A 1 266 ? 22.962 16.749 -57.213 1.00 49.03 266 MET A C 1
ATOM 2176 O O . MET A 1 266 ? 24.105 17.171 -57.390 1.00 49.03 266 MET A O 1
ATOM 2180 N N . LEU A 1 267 ? 22.712 15.470 -56.919 1.00 54.97 267 LEU A N 1
ATOM 2181 C CA . LEU A 1 267 ? 23.769 14.458 -56.865 1.00 54.97 267 LEU A CA 1
ATOM 2182 C C . LEU A 1 267 ? 24.340 14.192 -58.262 1.00 54.97 267 LEU A C 1
ATOM 2184 O O . LEU A 1 267 ? 25.551 14.046 -58.405 1.00 54.97 267 LEU A O 1
ATOM 2188 N N . ASP A 1 268 ? 23.502 14.246 -59.299 1.00 55.31 268 ASP A N 1
ATOM 2189 C CA . ASP A 1 268 ? 23.941 14.074 -60.687 1.00 55.31 268 ASP A CA 1
ATOM 2190 C C . ASP A 1 268 ? 24.724 15.275 -61.235 1.00 55.31 268 ASP A C 1
ATOM 2192 O O . ASP A 1 268 ? 25.662 15.095 -62.008 1.00 55.31 268 ASP A O 1
ATOM 2196 N N . THR A 1 269 ? 24.404 16.506 -60.819 1.00 56.97 269 THR A N 1
ATOM 2197 C CA . THR A 1 269 ? 25.100 17.714 -61.313 1.00 56.97 269 THR A CA 1
ATOM 2198 C C . THR A 1 269 ? 26.448 17.962 -60.637 1.00 56.97 269 THR A C 1
ATOM 2200 O O . THR A 1 269 ? 27.316 18.597 -61.239 1.00 56.97 269 THR A O 1
ATOM 2203 N N . MET A 1 270 ? 26.646 17.452 -59.418 1.00 54.66 270 MET A N 1
ATOM 2204 C CA . MET A 1 270 ? 27.904 17.558 -58.661 1.00 54.66 270 MET A CA 1
ATOM 2205 C C . MET A 1 270 ? 28.691 16.245 -58.585 1.00 54.66 270 MET A C 1
ATOM 2207 O O . MET A 1 270 ? 29.767 16.205 -57.987 1.00 54.66 270 MET A O 1
ATOM 2211 N N . SER A 1 271 ? 28.200 15.176 -59.219 1.00 59.38 271 SER A N 1
ATOM 2212 C CA . SER A 1 271 ? 28.928 13.915 -59.313 1.00 59.38 271 SER A CA 1
ATOM 2213 C C . SER A 1 271 ? 30.283 14.139 -60.004 1.00 59.38 271 SER A C 1
ATOM 2215 O O . SER A 1 271 ? 30.327 14.714 -61.100 1.00 59.38 271 SER A O 1
ATOM 2217 N N . PRO A 1 272 ? 31.399 13.645 -59.433 1.00 60.44 272 PRO A N 1
ATOM 2218 C CA . PRO A 1 272 ? 32.718 13.696 -60.067 1.00 60.44 272 PRO A CA 1
ATOM 2219 C C . PRO A 1 272 ? 32.713 13.156 -61.508 1.00 60.44 272 PRO A C 1
ATOM 2221 O O . PRO A 1 272 ? 33.457 13.637 -62.361 1.00 60.44 272 PRO A O 1
ATOM 2224 N N . TYR A 1 273 ? 31.814 12.212 -61.810 1.00 62.53 273 TYR A N 1
ATOM 2225 C CA . TYR A 1 273 ? 31.617 11.658 -63.149 1.00 62.53 273 TYR A CA 1
ATOM 2226 C C . TYR A 1 273 ? 30.958 12.641 -64.132 1.00 62.53 273 TYR A C 1
ATOM 2228 O O . TYR A 1 273 ? 31.310 12.644 -65.312 1.00 62.53 273 TYR A O 1
ATOM 2236 N N . PHE A 1 274 ? 30.055 13.515 -63.676 1.00 68.56 274 PHE A N 1
ATOM 2237 C CA . PHE A 1 274 ? 29.438 14.552 -64.513 1.00 68.56 274 PHE A CA 1
ATOM 2238 C C . PHE A 1 274 ? 30.436 15.662 -64.866 1.00 68.56 274 PHE A C 1
ATOM 2240 O O . PHE A 1 274 ? 30.503 16.102 -66.017 1.00 68.56 274 PHE A O 1
ATOM 2247 N N . MET A 1 275 ? 31.285 16.057 -63.910 1.00 71.81 275 MET A N 1
ATOM 2248 C CA . MET A 1 275 ? 32.352 17.032 -64.160 1.00 71.81 275 MET A CA 1
ATOM 2249 C C . MET A 1 275 ? 33.377 16.512 -65.177 1.00 71.81 275 MET A C 1
ATOM 2251 O O . MET A 1 275 ? 33.729 17.237 -66.106 1.00 71.81 275 MET A O 1
ATOM 2255 N N . LEU A 1 276 ? 33.774 15.238 -65.075 1.00 68.81 276 LEU A N 1
ATOM 2256 C CA . LEU A 1 276 ? 34.673 14.589 -66.040 1.00 68.81 276 LEU A CA 1
ATOM 2257 C C . LEU A 1 276 ? 34.052 14.446 -67.441 1.00 68.81 276 LEU A C 1
ATOM 2259 O O . LEU A 1 276 ? 34.733 14.612 -68.453 1.00 68.81 276 LEU A O 1
ATOM 2263 N N . ARG A 1 277 ? 32.744 14.188 -67.531 1.00 65.38 277 ARG A N 1
ATOM 2264 C CA . ARG A 1 277 ? 32.037 14.121 -68.820 1.00 65.38 277 ARG A CA 1
ATOM 2265 C C . ARG A 1 277 ? 31.965 15.488 -69.504 1.00 65.38 277 ARG A C 1
ATOM 2267 O O . ARG A 1 277 ? 32.103 15.583 -70.723 1.00 65.38 277 ARG A O 1
ATOM 2274 N N . ASN A 1 278 ? 31.791 16.558 -68.729 1.00 64.44 278 ASN A N 1
ATOM 2275 C CA . ASN A 1 278 ? 31.772 17.925 -69.249 1.00 64.44 278 ASN A CA 1
ATOM 2276 C C . ASN A 1 278 ? 33.149 18.415 -69.696 1.00 64.44 278 ASN A C 1
ATOM 2278 O O . ASN A 1 278 ? 33.233 19.143 -70.687 1.00 64.44 278 ASN A O 1
ATOM 2282 N N . THR A 1 279 ? 34.227 18.014 -69.019 1.00 64.88 279 THR A N 1
ATOM 2283 C CA . THR A 1 279 ? 35.582 18.331 -69.485 1.00 64.88 279 THR A CA 1
ATOM 2284 C C . THR A 1 279 ? 35.888 17.595 -70.788 1.00 64.88 279 THR A C 1
ATOM 2286 O O . THR A 1 279 ? 36.293 18.247 -71.747 1.00 64.88 279 THR A O 1
ATOM 2289 N N . GLN A 1 280 ? 35.566 16.300 -70.905 1.00 61.81 280 GLN A N 1
ATOM 2290 C CA . GLN A 1 280 ? 35.705 15.549 -72.165 1.00 61.81 280 GLN A CA 1
ATOM 2291 C C . GLN A 1 280 ? 34.887 16.150 -73.324 1.00 61.81 280 GLN A C 1
ATOM 2293 O O . GLN A 1 280 ? 35.396 16.286 -74.436 1.00 61.81 280 GLN A O 1
ATOM 2298 N N . ASN A 1 281 ? 33.649 16.587 -73.069 1.00 57.72 281 ASN A N 1
ATOM 2299 C CA . ASN A 1 281 ? 32.812 17.241 -74.083 1.00 57.72 281 ASN A CA 1
ATOM 2300 C C . ASN A 1 281 ? 33.335 18.625 -74.510 1.00 57.72 28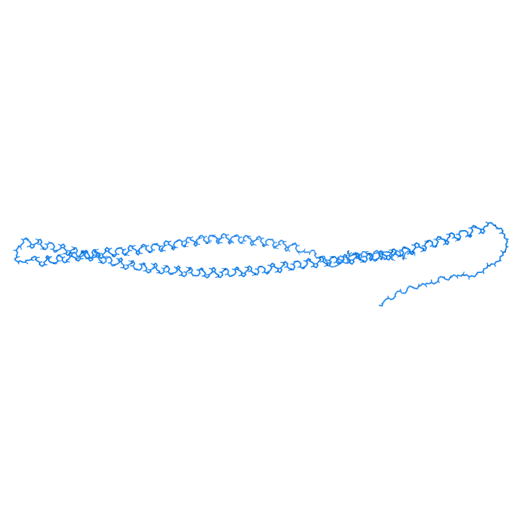1 ASN A C 1
ATOM 2302 O O . ASN A 1 281 ? 33.107 19.036 -75.648 1.00 57.72 281 ASN A O 1
ATOM 2306 N N . LYS A 1 282 ? 34.042 19.353 -73.633 1.00 61.16 282 LYS A N 1
ATOM 2307 C CA . LYS A 1 282 ? 34.710 20.615 -73.998 1.00 61.16 282 LYS A CA 1
ATOM 2308 C C . LYS A 1 282 ? 35.918 20.383 -74.906 1.00 61.16 282 LYS A C 1
ATOM 2310 O O . LYS A 1 282 ? 36.095 21.147 -75.848 1.00 61.16 282 LYS A O 1
ATOM 2315 N N . PHE A 1 283 ? 36.689 19.317 -74.681 1.00 53.16 283 PHE A N 1
ATOM 2316 C CA . PHE A 1 283 ? 37.807 18.956 -75.560 1.00 53.16 283 PHE A CA 1
ATOM 2317 C C . PHE A 1 283 ? 37.340 18.515 -76.956 1.00 53.16 283 PHE A C 1
ATOM 2319 O O . PHE A 1 283 ? 37.964 18.887 -77.943 1.00 53.16 283 PHE A O 1
ATOM 2326 N N . LEU A 1 284 ? 36.199 17.821 -77.060 1.00 52.31 284 LEU A N 1
ATOM 2327 C CA . LEU A 1 284 ? 35.608 17.422 -78.349 1.00 52.31 284 LEU A CA 1
ATOM 2328 C C . LEU A 1 284 ? 34.972 18.587 -79.133 1.00 52.31 284 LEU A C 1
ATOM 2330 O O . LEU A 1 284 ? 34.907 18.532 -80.355 1.00 52.31 284 LEU A O 1
ATOM 2334 N N . LYS A 1 285 ? 34.524 19.658 -78.463 1.00 51.62 285 LYS A N 1
ATOM 2335 C CA . LYS A 1 285 ? 33.976 20.863 -79.125 1.00 51.62 285 LYS A CA 1
ATOM 2336 C C . LYS A 1 285 ? 35.040 21.875 -79.563 1.00 51.62 285 LYS A C 1
ATOM 2338 O O . LYS A 1 285 ? 34.723 22.790 -80.318 1.00 51.62 285 LYS A O 1
ATOM 2343 N N . GLY A 1 286 ? 36.282 21.732 -79.099 1.00 48.12 286 GLY A N 1
ATOM 2344 C CA . GLY A 1 286 ? 37.413 22.564 -79.526 1.00 48.12 286 GLY A CA 1
ATOM 2345 C C . GLY A 1 286 ? 37.993 22.179 -80.891 1.00 48.12 286 GLY A C 1
ATOM 2346 O O . GLY A 1 286 ? 38.735 22.963 -81.468 1.00 48.12 286 GLY A O 1
ATOM 2347 N N . THR A 1 287 ? 37.645 21.003 -81.423 1.00 49.09 287 THR A N 1
ATOM 2348 C CA . THR A 1 287 ? 38.197 20.460 -82.677 1.00 49.09 287 THR A CA 1
ATOM 2349 C C . THR A 1 287 ? 37.316 20.687 -83.913 1.00 49.09 287 THR A C 1
ATOM 2351 O O . THR A 1 287 ? 37.687 20.255 -84.995 1.00 49.09 287 THR A O 1
ATOM 2354 N N . GLU A 1 288 ? 36.173 21.372 -83.782 1.00 48.75 288 GLU A N 1
ATOM 2355 C CA . GLU A 1 288 ? 35.255 21.695 -84.899 1.00 48.75 288 GLU A CA 1
ATOM 2356 C C . GLU A 1 288 ? 35.215 23.197 -85.255 1.00 48.75 288 GLU A C 1
ATOM 2358 O O . GLU A 1 288 ? 34.304 23.659 -85.939 1.00 48.75 288 GLU A O 1
ATOM 2363 N N . LYS A 1 289 ? 36.195 23.989 -84.802 1.00 47.22 289 LYS A N 1
ATOM 2364 C CA . LYS A 1 289 ? 36.370 25.383 -85.241 1.00 47.22 289 LYS A CA 1
ATOM 2365 C C . LYS A 1 289 ? 37.789 25.625 -85.749 1.00 47.22 289 LYS A C 1
ATOM 2367 O O . LYS A 1 289 ? 38.606 26.233 -85.064 1.00 47.22 289 LYS A O 1
ATOM 2372 N N . THR A 1 290 ? 38.035 25.160 -86.964 1.00 40.44 290 THR A N 1
ATOM 2373 C CA . THR A 1 290 ? 38.966 25.769 -87.923 1.00 40.44 290 THR A CA 1
ATOM 2374 C C . THR A 1 290 ? 38.204 25.961 -89.212 1.00 40.44 290 THR A C 1
ATOM 2376 O O . THR A 1 290 ? 37.609 24.951 -89.652 1.00 40.44 290 THR A O 1
#

Nearest PDB structures (foldseek):
  8qbr-assembly1_A  TM=6.020E-01  e=5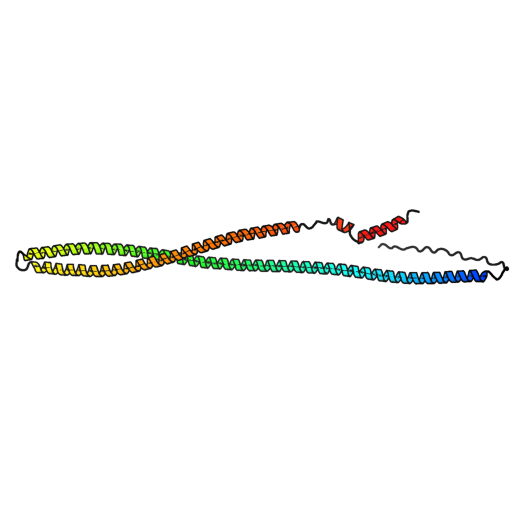.500E-02  Nostoc punctiforme
  4fzs-assembly1_A  TM=7.816E-01  e=2.909E+00  Homo sapiens
  7aal-assembly1_B  TM=6.677E-01  e=2.279E+00  Homo sapiens
  5nnv-assembly4_D  TM=4.881E-01  e=2.423E+00  Bacillus subtilis subsp. subtilis str. 168
  6ixe-assembly1_A  TM=3.491E-01  e=5.040E+00  Homo sapiens

Secondary structure (DSSP, 8-state):
-----------------------S-TTSHHHHHHHHHHHHHHHHHHHHHHHHHHHHHHHHHHHHHHHHHHHHHHHHHHHHHHHHHHHHHHHHHHHHHHHHHHHHHHHHHHHHHHHHHHHHHHHHHHHHHHHHHHHHHHHHHHHHHHHHHHHHHHHHHHHHHHHHHHHHTS--TT-SHHHHHHHHHHHHHHHHHHHHHHHHHHHHHHHHHHHHHHHHHHHHHHHHHHHHHHHHHHHHHHHHHHHHHHHHHHHHHHHHT------HHHHHHH-HHHHHHHHHHHHHHTTS--

InterPro domains:
  IPR051375 Tuftelin/GRINL1A/MYZAP/CCD68 [PTHR23171] (20-256)